Protein AF-A0A815IXB7-F1 (afdb_monomer)

Structure (mmCIF, N/CA/C/O backbone):
data_AF-A0A815IXB7-F1
#
_entry.id   AF-A0A815IXB7-F1
#
loop_
_atom_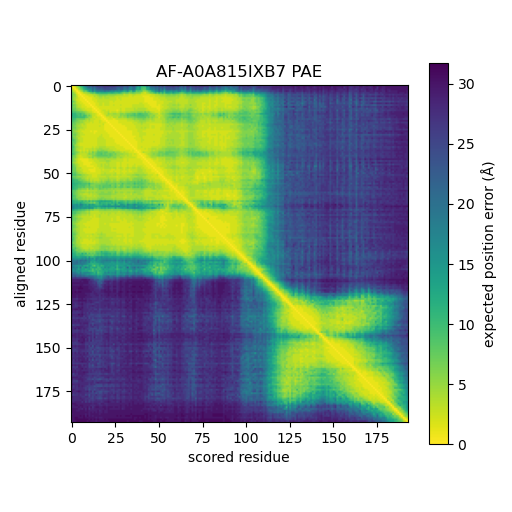site.group_PDB
_atom_site.id
_atom_site.type_symbol
_atom_site.label_atom_id
_atom_site.label_alt_id
_atom_site.label_comp_id
_atom_site.label_asym_id
_atom_site.label_entity_id
_atom_site.label_seq_id
_atom_site.pdbx_PDB_ins_code
_atom_site.Cartn_x
_atom_site.Cartn_y
_atom_site.Cartn_z
_atom_site.occupancy
_atom_site.B_iso_or_equiv
_atom_site.auth_seq_id
_atom_site.auth_comp_id
_atom_site.auth_asym_id
_atom_site.auth_atom_id
_atom_site.pdbx_PDB_model_num
ATOM 1 N N . MET A 1 1 ? -33.520 15.333 -1.839 1.00 45.41 1 MET A N 1
ATOM 2 C CA . MET A 1 1 ? -32.493 15.159 -0.789 1.00 45.41 1 MET A CA 1
ATOM 3 C C . MET A 1 1 ? -31.179 14.830 -1.475 1.00 45.41 1 MET A C 1
ATOM 5 O O . MET A 1 1 ? -31.121 13.842 -2.191 1.00 45.41 1 MET A O 1
ATOM 9 N N . GLN A 1 2 ? -30.172 15.693 -1.357 1.00 55.34 2 GLN A N 1
ATOM 10 C CA . GLN A 1 2 ? -28.861 15.466 -1.960 1.00 55.34 2 GLN A CA 1
ATOM 11 C C . GLN A 1 2 ? -28.085 14.500 -1.058 1.00 55.34 2 GLN A C 1
ATOM 13 O O . GLN A 1 2 ? -27.748 14.833 0.076 1.00 55.34 2 GLN A O 1
ATOM 18 N N . HIS A 1 3 ? -27.871 13.271 -1.524 1.00 65.75 3 HIS A N 1
ATOM 19 C CA . HIS A 1 3 ? -27.041 12.307 -0.811 1.00 65.75 3 HIS A CA 1
ATOM 20 C C . HIS A 1 3 ? -25.576 12.693 -1.018 1.00 65.75 3 HIS A C 1
ATOM 22 O O . HIS A 1 3 ? -24.997 12.443 -2.072 1.00 65.75 3 HIS A O 1
ATOM 28 N N . HIS A 1 4 ? -24.989 13.351 -0.022 1.00 78.25 4 HIS A N 1
ATOM 29 C CA . HIS A 1 4 ? -23.559 13.625 -0.004 1.00 78.25 4 HIS A CA 1
ATOM 30 C C . HIS A 1 4 ? -22.825 12.377 0.485 1.00 78.25 4 HIS A C 1
ATOM 32 O O . HIS A 1 4 ? -22.943 12.001 1.650 1.00 78.25 4 HIS A O 1
ATOM 38 N N . LEU A 1 5 ? -22.080 11.733 -0.415 1.00 86.31 5 LEU A N 1
ATOM 39 C CA . LEU A 1 5 ? -21.118 10.702 -0.042 1.00 86.31 5 LEU A CA 1
ATOM 40 C C . LEU A 1 5 ? -19.915 11.390 0.600 1.00 86.31 5 LEU A C 1
ATOM 42 O O . LEU A 1 5 ? -19.247 12.209 -0.034 1.00 86.31 5 LEU A O 1
ATOM 46 N N . LYS A 1 6 ? -19.665 11.073 1.865 1.00 92.56 6 LYS A N 1
ATOM 47 C CA . LYS A 1 6 ? -18.470 11.501 2.586 1.00 92.56 6 LYS A CA 1
ATOM 48 C C . LYS A 1 6 ? -17.403 10.424 2.454 1.00 92.56 6 LYS A C 1
ATOM 50 O O . LYS A 1 6 ? -17.711 9.234 2.445 1.00 92.56 6 LYS A O 1
ATOM 55 N N . ILE A 1 7 ? -16.155 10.855 2.317 1.00 94.25 7 ILE A N 1
ATOM 56 C CA . ILE A 1 7 ? -14.999 9.966 2.233 1.00 94.25 7 ILE A CA 1
ATOM 57 C C . ILE A 1 7 ? -14.090 10.300 3.406 1.00 94.25 7 ILE A C 1
ATOM 59 O O . ILE A 1 7 ? -13.664 11.447 3.546 1.00 94.25 7 ILE A O 1
ATOM 63 N N . THR A 1 8 ? -13.765 9.291 4.205 1.00 94.25 8 THR A N 1
ATOM 64 C CA . THR A 1 8 ? -12.755 9.387 5.256 1.00 94.25 8 THR A CA 1
ATOM 65 C C . THR A 1 8 ? -11.478 8.717 4.766 1.00 94.25 8 THR A C 1
ATOM 67 O O . THR A 1 8 ? -11.472 7.537 4.415 1.00 94.25 8 THR A O 1
ATOM 70 N N . VAL A 1 9 ? -10.387 9.483 4.710 1.00 94.69 9 VAL A N 1
ATOM 71 C CA . VAL A 1 9 ? -9.080 8.986 4.266 1.00 94.69 9 VAL A CA 1
ATOM 72 C C . VAL A 1 9 ? -8.207 8.705 5.482 1.00 94.69 9 VAL A C 1
ATOM 74 O O . VAL A 1 9 ? -7.944 9.603 6.279 1.00 94.69 9 VAL A O 1
ATOM 77 N N . ILE A 1 10 ? -7.728 7.470 5.599 1.00 94.25 10 ILE A N 1
ATOM 78 C CA . ILE A 1 10 ? -6.806 7.036 6.650 1.00 94.25 10 ILE A CA 1
ATOM 79 C C . ILE A 1 10 ? -5.468 6.732 5.983 1.00 94.25 10 ILE A C 1
ATOM 81 O O . ILE A 1 10 ? -5.378 5.841 5.139 1.00 94.25 10 ILE A O 1
ATOM 85 N N . HIS A 1 11 ? -4.426 7.478 6.342 1.00 95.25 11 HIS A N 1
ATOM 86 C CA . HIS A 1 11 ? -3.077 7.222 5.852 1.00 95.25 11 HIS A CA 1
ATOM 87 C C . HIS A 1 11 ? -2.272 6.457 6.902 1.00 95.25 11 HIS A C 1
ATOM 89 O O . HIS A 1 11 ? -2.202 6.890 8.051 1.00 95.25 11 HIS A O 1
ATOM 95 N N . VAL A 1 12 ? -1.666 5.337 6.513 1.00 94.19 12 VAL A N 1
ATOM 96 C CA . VAL A 1 12 ? -0.940 4.449 7.425 1.00 94.19 12 VAL A CA 1
ATOM 97 C C . VAL A 1 12 ? 0.505 4.232 6.990 1.00 94.19 12 VAL A C 1
ATOM 99 O O . VAL A 1 12 ? 0.843 4.279 5.807 1.00 94.19 12 VAL A O 1
ATOM 102 N N . TYR A 1 13 ? 1.353 3.953 7.971 1.00 93.38 13 TYR A N 1
ATOM 103 C CA . TYR A 1 13 ? 2.685 3.408 7.761 1.00 93.38 13 TYR A CA 1
ATOM 104 C C . TYR A 1 13 ? 2.884 2.277 8.768 1.00 93.38 13 TYR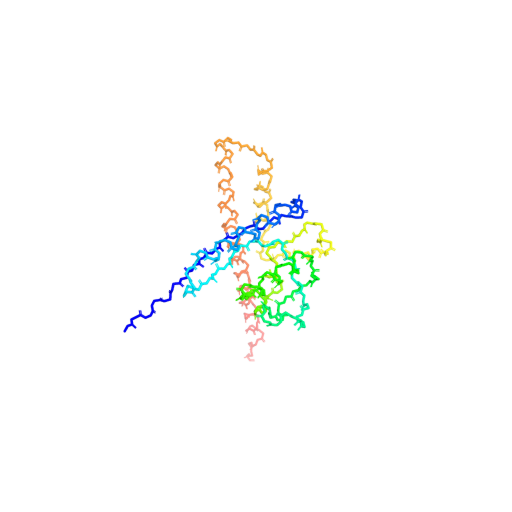 A C 1
ATOM 106 O O . TYR A 1 13 ? 3.004 2.529 9.966 1.00 93.38 13 TYR A O 1
ATOM 114 N N . ALA A 1 14 ? 2.820 1.036 8.294 1.00 92.62 14 ALA A N 1
ATOM 115 C CA . ALA A 1 14 ? 2.884 -0.140 9.144 1.00 92.62 14 ALA A CA 1
ATOM 116 C C . ALA A 1 14 ? 4.304 -0.372 9.682 1.00 92.62 14 ALA A C 1
ATOM 118 O O . ALA A 1 14 ? 5.282 -0.041 9.001 1.00 92.62 14 ALA A O 1
ATOM 119 N N . PRO A 1 15 ? 4.436 -0.989 10.867 1.00 92.19 15 PRO A N 1
ATOM 120 C CA . PRO A 1 15 ? 5.727 -1.375 11.417 1.00 92.19 15 PRO A CA 1
ATOM 121 C C . PRO A 1 15 ? 6.537 -2.259 10.455 1.00 92.19 15 PRO A C 1
ATOM 123 O O . PRO A 1 15 ? 5.994 -2.959 9.594 1.00 92.19 15 PRO A O 1
ATOM 126 N N . THR A 1 16 ? 7.862 -2.205 10.581 1.00 89.44 16 THR A N 1
ATOM 127 C CA . THR A 1 16 ? 8.776 -2.973 9.717 1.00 89.44 16 THR A CA 1
ATOM 128 C C . THR A 1 16 ? 9.030 -4.368 10.293 1.00 89.44 16 THR A C 1
ATOM 130 O O . THR A 1 16 ? 8.581 -4.687 11.388 1.00 89.44 16 THR A O 1
ATOM 133 N N . SER A 1 17 ? 9.803 -5.211 9.598 1.00 82.19 17 SER A N 1
ATOM 134 C CA . SER A 1 17 ? 10.252 -6.507 10.143 1.00 82.19 17 SER A CA 1
ATOM 135 C C . SER A 1 17 ? 11.089 -6.409 11.418 1.00 82.19 17 SER A C 1
ATOM 137 O O . SER A 1 17 ? 11.269 -7.425 12.072 1.00 82.19 17 SER A O 1
ATOM 139 N N . ALA A 1 18 ? 11.639 -5.235 11.732 1.00 87.19 18 ALA A N 1
ATOM 140 C CA . ALA A 1 18 ? 12.451 -5.014 12.926 1.00 87.19 18 ALA A CA 1
ATOM 141 C C . ALA A 1 18 ? 11.633 -4.534 14.138 1.00 87.19 18 ALA A C 1
ATOM 143 O O . ALA A 1 18 ? 12.202 -4.322 15.204 1.00 87.19 18 ALA A O 1
ATOM 144 N N . SER A 1 19 ? 10.329 -4.304 13.967 1.00 89.88 19 SER A N 1
ATOM 145 C CA . SER A 1 19 ? 9.442 -3.835 15.033 1.00 89.88 19 SER A CA 1
ATOM 146 C C . SER A 1 19 ? 9.010 -4.986 15.942 1.00 89.88 19 SER A C 1
ATOM 148 O O . SER A 1 19 ? 8.944 -6.130 15.489 1.00 89.88 19 SER A O 1
ATOM 150 N N . SER A 1 20 ? 8.724 -4.685 17.211 1.00 90.44 20 SER A N 1
ATOM 151 C CA . SER A 1 20 ? 8.298 -5.705 18.172 1.00 90.44 20 SER A CA 1
A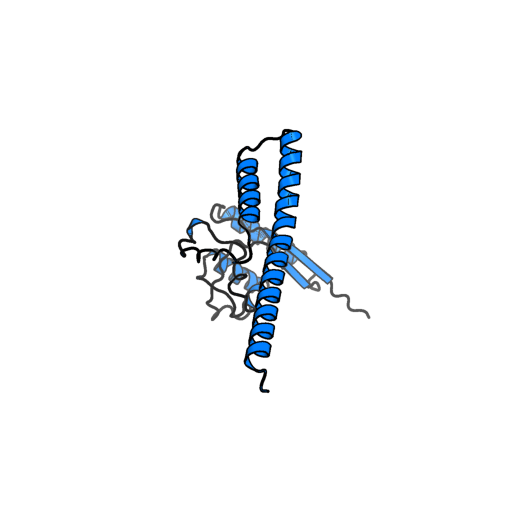TOM 152 C C . SER A 1 20 ? 6.850 -6.148 17.929 1.00 90.44 20 SER A C 1
ATOM 154 O O . SER A 1 20 ? 6.092 -5.490 17.209 1.00 90.44 20 SER A O 1
ATOM 156 N N . GLU A 1 21 ? 6.451 -7.275 18.519 1.00 88.19 21 GLU A N 1
ATOM 157 C CA . GLU A 1 21 ? 5.067 -7.758 18.426 1.00 88.19 21 GLU A CA 1
ATOM 158 C C . GLU A 1 21 ? 4.087 -6.769 19.073 1.00 88.19 21 GLU A C 1
ATOM 160 O O . GLU A 1 21 ? 3.011 -6.525 18.524 1.00 88.19 21 GLU A O 1
ATOM 165 N N . GLU A 1 22 ? 4.494 -6.114 20.163 1.00 90.88 22 GLU A N 1
ATOM 166 C CA . GLU A 1 22 ? 3.698 -5.091 20.846 1.00 90.88 22 GLU A CA 1
ATOM 167 C C . GLU A 1 22 ? 3.449 -3.870 19.950 1.00 90.88 22 GLU A C 1
ATOM 169 O O . GLU A 1 22 ? 2.336 -3.342 19.923 1.00 90.88 22 GLU A O 1
ATOM 174 N N . ASP A 1 23 ? 4.449 -3.438 19.171 1.00 91.50 23 ASP A N 1
ATOM 175 C CA . ASP A 1 23 ? 4.295 -2.341 18.207 1.00 91.50 23 ASP A CA 1
ATOM 176 C C . ASP A 1 23 ? 3.301 -2.707 17.093 1.00 91.50 23 ASP A C 1
ATOM 178 O O . ASP A 1 23 ? 2.499 -1.874 16.655 1.00 91.50 23 ASP A O 1
ATOM 182 N N . ILE A 1 24 ? 3.343 -3.958 16.625 1.00 89.38 24 ILE A N 1
ATOM 183 C CA . ILE A 1 24 ? 2.429 -4.475 15.598 1.00 89.38 24 ILE A CA 1
ATOM 184 C C . ILE A 1 24 ? 0.999 -4.533 16.143 1.00 89.38 24 ILE A C 1
ATOM 186 O O . ILE A 1 24 ? 0.070 -4.056 15.484 1.00 89.38 24 ILE A O 1
ATOM 190 N N . GLU A 1 25 ? 0.803 -5.066 17.347 1.00 90.44 25 GLU A N 1
ATOM 191 C CA . GLU A 1 25 ? -0.511 -5.124 17.989 1.00 90.44 25 GLU A CA 1
ATOM 192 C C . GLU A 1 25 ? -1.069 -3.718 18.253 1.00 90.44 25 GLU A C 1
ATOM 194 O O . GLU A 1 25 ? -2.228 -3.424 17.927 1.00 90.44 25 GLU A O 1
ATOM 199 N N . ALA A 1 26 ? -0.236 -2.809 18.767 1.00 92.62 26 ALA A N 1
ATOM 200 C CA . ALA A 1 26 ? -0.611 -1.419 18.994 1.00 92.62 26 ALA A CA 1
ATOM 201 C C . ALA A 1 26 ? -1.042 -0.726 17.692 1.00 92.62 26 ALA A C 1
ATOM 203 O O . ALA A 1 26 ? -2.037 0.008 17.691 1.00 92.62 26 ALA A O 1
ATOM 204 N N . PHE A 1 27 ? -0.349 -0.990 16.580 1.00 93.75 27 PHE A N 1
ATOM 205 C CA . PHE A 1 27 ? -0.691 -0.462 15.259 1.00 93.75 27 PHE A CA 1
ATOM 206 C C . PHE A 1 27 ? -2.092 -0.900 14.801 1.00 93.75 27 PHE A C 1
ATOM 208 O O . PHE A 1 27 ? -2.931 -0.047 14.489 1.00 93.75 27 PHE A O 1
ATOM 215 N N . TYR A 1 28 ? -2.391 -2.202 14.815 1.00 91.94 28 TYR A N 1
ATOM 216 C CA . TYR A 1 28 ? -3.705 -2.706 14.390 1.00 91.94 28 TYR A CA 1
ATOM 217 C C . TYR A 1 28 ? -4.832 -2.298 15.350 1.00 91.94 28 TYR A C 1
ATOM 219 O O . TYR A 1 28 ? -5.923 -1.921 14.905 1.00 91.94 28 TYR A O 1
ATOM 227 N N . SER A 1 29 ? -4.560 -2.272 16.659 1.00 92.69 29 SER A N 1
ATOM 228 C CA . SER A 1 29 ? -5.490 -1.754 17.671 1.00 92.69 29 SER A CA 1
ATOM 229 C C . SER A 1 29 ? -5.822 -0.279 17.427 1.00 92.69 29 SER A C 1
ATOM 231 O O . SER A 1 29 ? -6.982 0.136 17.524 1.00 92.69 29 SER A O 1
ATOM 233 N N . HIS A 1 30 ? -4.820 0.529 17.068 1.00 94.69 30 HIS A N 1
ATOM 234 C CA . HIS A 1 30 ? -5.015 1.942 16.762 1.00 94.69 30 HIS A CA 1
ATOM 235 C C . HIS A 1 30 ? -5.902 2.138 15.529 1.00 94.69 30 HIS A C 1
ATOM 237 O O . HIS A 1 30 ? -6.865 2.904 15.595 1.00 94.69 30 HIS A O 1
ATOM 243 N N . ILE A 1 31 ? -5.645 1.413 14.437 1.00 93.75 31 ILE A N 1
ATOM 244 C CA . ILE A 1 31 ? -6.471 1.497 13.222 1.00 93.75 31 ILE A CA 1
ATOM 245 C C . ILE A 1 31 ? -7.912 1.071 13.519 1.00 93.75 31 ILE A C 1
ATOM 247 O O . ILE A 1 31 ? -8.844 1.772 13.124 1.00 93.75 31 ILE A O 1
ATOM 251 N N . GLY A 1 32 ? -8.115 0.007 14.303 1.00 92.31 32 GLY A N 1
ATOM 252 C CA . GLY A 1 32 ? -9.456 -0.438 14.696 1.00 92.31 32 GLY A CA 1
ATOM 253 C C . GLY A 1 32 ? -10.229 0.647 15.457 1.00 92.31 32 GLY A C 1
ATOM 254 O O . GLY A 1 32 ? -11.413 0.889 15.203 1.00 92.31 32 GLY A O 1
ATOM 255 N N . LYS A 1 33 ? -9.548 1.392 16.337 1.00 94.00 33 LYS A N 1
ATOM 256 C CA . LYS A 1 33 ? -10.133 2.548 17.041 1.00 94.00 33 LYS A CA 1
ATOM 257 C C . LYS A 1 33 ? -10.473 3.704 16.096 1.00 94.00 33 LYS A C 1
ATOM 259 O O . LYS A 1 33 ? -11.439 4.420 16.344 1.00 94.00 33 LYS A O 1
ATOM 264 N N . VAL A 1 34 ? -9.698 3.919 15.035 1.00 93.38 34 VAL A N 1
ATOM 265 C CA . VAL A 1 34 ? -9.989 4.963 14.036 1.00 93.38 34 VAL A CA 1
ATOM 266 C C . VAL A 1 34 ? -11.189 4.573 13.170 1.00 93.38 34 VAL A C 1
ATOM 268 O O . VAL A 1 34 ? -12.095 5.387 12.986 1.00 93.38 34 VAL A O 1
ATOM 271 N N . ILE A 1 35 ? -11.248 3.323 12.703 1.00 92.06 35 ILE A N 1
ATOM 272 C CA . ILE A 1 35 ? -12.379 2.801 11.919 1.00 92.06 35 ILE A CA 1
ATOM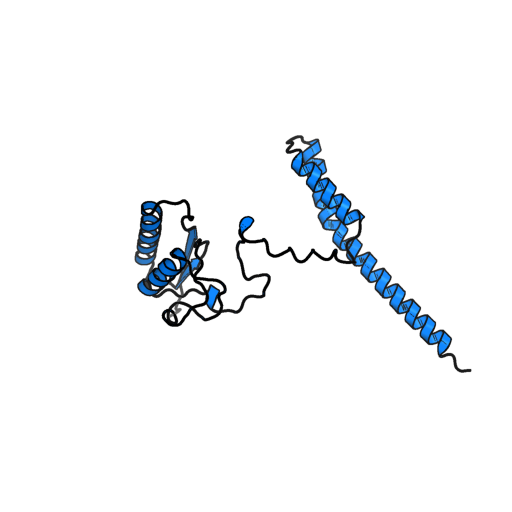 273 C C . ILE A 1 35 ? -13.680 2.896 12.724 1.00 92.06 35 ILE A C 1
ATOM 275 O O . ILE A 1 35 ? -14.682 3.387 12.216 1.00 92.06 35 ILE A O 1
ATOM 279 N N . THR A 1 36 ? -13.664 2.509 14.002 1.00 91.44 36 THR A N 1
ATOM 280 C CA . THR A 1 36 ? -14.859 2.567 14.870 1.00 91.44 36 THR A CA 1
ATOM 281 C C . THR A 1 36 ? -15.334 3.987 15.182 1.00 91.44 36 THR A C 1
ATOM 283 O O . THR A 1 36 ? -16.523 4.184 15.427 1.00 91.44 36 THR A O 1
ATOM 286 N N . LYS A 1 37 ? -14.437 4.979 15.160 1.00 92.44 37 LYS A N 1
ATOM 287 C CA . LYS A 1 37 ? -14.784 6.405 15.299 1.00 92.44 37 LYS A CA 1
ATOM 288 C C . LYS A 1 37 ? -15.314 7.031 14.010 1.00 92.44 37 LYS A C 1
ATOM 290 O O . LYS A 1 37 ? -15.876 8.121 14.068 1.00 92.44 37 LYS A O 1
ATOM 295 N N . THR A 1 38 ? -15.095 6.388 12.866 1.00 91.31 38 THR A N 1
ATOM 296 C CA . THR A 1 38 ? -15.538 6.899 11.568 1.00 91.31 38 THR A CA 1
ATOM 297 C C . THR A 1 38 ? -17.037 6.660 11.401 1.00 91.31 38 THR A C 1
ATOM 299 O O . THR A 1 38 ? -17.573 5.638 11.836 1.00 91.31 38 THR A O 1
ATOM 302 N N . ASP A 1 39 ? -17.733 7.606 10.771 1.00 88.62 39 ASP A N 1
ATOM 303 C CA . ASP A 1 39 ? -19.157 7.466 10.480 1.00 88.62 39 ASP A CA 1
ATOM 304 C C . ASP A 1 39 ? -19.395 6.237 9.590 1.00 88.62 39 ASP A C 1
ATOM 306 O O . ASP A 1 39 ? -18.820 6.115 8.513 1.00 88.62 39 ASP A O 1
ATOM 310 N N . LYS A 1 40 ? -20.313 5.342 9.981 1.00 86.38 40 LYS A N 1
ATOM 311 C CA . LYS A 1 40 ? -20.633 4.119 9.206 1.00 86.38 40 LYS A CA 1
ATOM 312 C C . LYS A 1 40 ? -21.161 4.392 7.789 1.00 86.38 40 LYS A C 1
ATOM 314 O O . LYS A 1 40 ? -21.288 3.470 6.992 1.00 86.38 40 LYS A O 1
ATOM 319 N N . LYS A 1 41 ? -21.557 5.638 7.509 1.00 89.25 41 LYS A N 1
ATOM 320 C CA . LYS A 1 41 ? -22.047 6.089 6.198 1.00 89.25 41 LYS A CA 1
ATOM 321 C C . LYS A 1 41 ? -20.918 6.595 5.296 1.00 89.25 41 LYS A C 1
ATOM 323 O O . LYS A 1 41 ? -21.162 6.804 4.108 1.00 89.25 41 LYS A O 1
ATOM 328 N N . ASP A 1 42 ? -19.732 6.821 5.851 1.00 91.62 42 ASP A N 1
ATOM 329 C CA . ASP A 1 42 ? -18.577 7.296 5.107 1.00 91.62 42 ASP A CA 1
ATOM 330 C C . ASP A 1 42 ? -17.926 6.144 4.344 1.00 91.62 42 ASP A C 1
ATOM 332 O O . ASP A 1 42 ? -17.836 5.009 4.813 1.00 91.62 42 ASP A O 1
ATOM 336 N N . ILE A 1 43 ? -17.409 6.460 3.162 1.00 92.31 43 ILE A N 1
ATOM 337 C CA . ILE A 1 43 ? -16.519 5.564 2.434 1.00 92.31 43 ILE A CA 1
ATOM 338 C C . ILE A 1 43 ? -15.133 5.691 3.064 1.00 92.31 43 ILE A C 1
ATOM 340 O O . ILE A 1 43 ? -14.534 6.767 3.038 1.00 92.31 43 ILE A O 1
ATOM 344 N N . ILE A 1 44 ? -14.605 4.594 3.603 1.00 93.88 44 ILE A N 1
ATOM 345 C CA . ILE A 1 44 ? -13.254 4.563 4.165 1.00 93.88 44 ILE A CA 1
ATOM 346 C C . ILE A 1 44 ? -12.257 4.247 3.052 1.00 93.88 44 ILE A C 1
ATOM 348 O O . ILE A 1 44 ? -12.309 3.186 2.429 1.00 93.88 44 ILE A O 1
ATOM 352 N N . LEU A 1 45 ? -11.317 5.161 2.823 1.00 94.38 45 LEU A N 1
ATOM 353 C CA . LEU A 1 45 ? -10.161 4.936 1.966 1.00 94.38 45 LEU A CA 1
ATOM 354 C C . LEU A 1 45 ? -8.909 4.845 2.831 1.00 94.38 45 LEU A C 1
ATOM 356 O O . LEU A 1 45 ? -8.396 5.858 3.304 1.00 94.38 45 LEU A O 1
ATOM 360 N N . MET A 1 46 ? -8.387 3.633 2.998 1.00 93.88 46 MET A N 1
ATOM 361 C CA . MET A 1 46 ? -7.083 3.438 3.621 1.00 93.88 46 MET A CA 1
ATOM 362 C C . MET A 1 46 ? -5.983 3.431 2.565 1.00 93.88 46 MET A C 1
ATOM 364 O O . MET A 1 46 ? -6.043 2.674 1.594 1.00 93.88 46 MET A O 1
ATOM 368 N N . ALA A 1 47 ? -4.964 4.256 2.764 1.00 94.06 47 ALA A N 1
ATOM 369 C CA . ALA A 1 47 ? -3.818 4.369 1.874 1.00 94.06 47 ALA A CA 1
ATOM 370 C C . ALA A 1 47 ? -2.515 4.400 2.674 1.00 94.06 47 ALA A C 1
ATOM 372 O O . ALA A 1 47 ? -2.514 4.712 3.860 1.00 94.06 47 ALA A O 1
ATOM 373 N N . GLY A 1 48 ? -1.399 4.110 2.015 1.00 93.50 48 GLY A N 1
ATOM 374 C CA . GLY A 1 48 ? -0.073 4.166 2.624 1.00 93.50 48 GLY A CA 1
ATOM 375 C C . GLY A 1 48 ? 0.669 2.842 2.521 1.00 93.50 48 GLY A C 1
ATOM 376 O O . GLY A 1 48 ? 0.338 2.000 1.680 1.00 93.50 48 GLY A O 1
ATOM 377 N N . ASP A 1 49 ? 1.697 2.690 3.348 1.00 92.50 49 ASP A N 1
ATOM 378 C CA . ASP A 1 49 ? 2.579 1.529 3.315 1.00 92.50 49 ASP A CA 1
ATOM 379 C C . ASP A 1 49 ? 2.189 0.529 4.402 1.00 92.50 49 ASP A C 1
ATOM 381 O O . ASP A 1 49 ? 2.187 0.853 5.586 1.00 92.50 49 ASP A O 1
ATOM 385 N N . TRP A 1 50 ? 1.858 -0.692 3.991 1.00 91.56 50 TRP A N 1
ATOM 386 C CA . TRP A 1 50 ? 1.493 -1.780 4.897 1.00 91.56 50 TRP A CA 1
ATOM 387 C C . TRP A 1 50 ? 2.657 -2.729 5.195 1.00 91.56 50 TRP A C 1
ATOM 389 O O . TRP A 1 50 ? 2.481 -3.668 5.970 1.00 91.56 50 TRP A O 1
ATOM 399 N N . ASN A 1 51 ? 3.828 -2.522 4.578 1.00 91.44 51 ASN A N 1
ATOM 400 C CA . ASN A 1 51 ? 5.007 -3.379 4.732 1.00 91.44 51 ASN A CA 1
ATOM 401 C C . ASN A 1 51 ? 4.716 -4.887 4.548 1.00 91.44 51 ASN A C 1
ATOM 403 O O . ASN A 1 51 ? 5.408 -5.742 5.109 1.00 91.44 51 ASN A O 1
ATOM 407 N N . SER A 1 52 ? 3.699 -5.244 3.755 1.00 89.19 52 SER A N 1
ATOM 408 C CA . SER A 1 52 ? 3.163 -6.606 3.657 1.00 89.19 52 SER A CA 1
ATOM 409 C C . SER A 1 52 ? 3.153 -7.164 2.227 1.00 89.19 52 SER A C 1
ATOM 411 O O . SER A 1 52 ? 2.862 -6.476 1.238 1.00 89.19 52 SER A O 1
ATOM 413 N N . GLU A 1 53 ? 3.446 -8.460 2.116 1.00 89.69 53 GLU A N 1
ATOM 414 C CA . GLU A 1 53 ? 3.426 -9.217 0.861 1.00 89.69 53 GLU A CA 1
ATOM 415 C C . GLU A 1 53 ? 2.233 -10.181 0.936 1.00 89.69 53 GLU A C 1
ATOM 417 O O . GLU A 1 53 ? 2.266 -11.174 1.650 1.00 89.69 53 GLU A O 1
ATOM 422 N N . ILE A 1 54 ? 1.125 -9.848 0.265 1.00 90.06 54 ILE A N 1
ATOM 423 C CA . ILE A 1 54 ? -0.157 -10.587 0.374 1.00 90.06 54 ILE A CA 1
ATOM 424 C C . ILE A 1 54 ? -0.155 -11.874 -0.467 1.00 90.06 54 ILE A C 1
ATOM 426 O O . ILE A 1 54 ? -0.943 -12.789 -0.222 1.00 90.06 54 ILE A O 1
ATOM 430 N N . GLY A 1 55 ? 0.748 -11.937 -1.443 1.00 88.25 55 GLY A N 1
ATOM 431 C CA . GLY A 1 55 ? 0.931 -13.051 -2.356 1.00 88.25 55 GLY A CA 1
ATOM 432 C C . GLY A 1 55 ? -0.173 -13.229 -3.401 1.00 88.25 55 GLY A C 1
ATOM 433 O O . GLY A 1 55 ? -1.109 -12.430 -3.496 1.00 88.25 55 GLY A O 1
ATOM 434 N N . THR A 1 56 ? -0.034 -14.270 -4.225 1.00 87.12 56 THR A N 1
ATOM 435 C CA . THR A 1 56 ? -0.931 -14.560 -5.366 1.00 87.12 56 THR A CA 1
ATOM 436 C C . THR A 1 56 ? -2.128 -15.453 -5.041 1.00 87.12 56 THR A C 1
ATOM 438 O O . THR A 1 56 ? -3.130 -15.428 -5.759 1.00 87.12 56 THR A O 1
ATOM 441 N N . GLU A 1 57 ? -2.040 -16.239 -3.971 1.00 87.81 57 GLU A N 1
ATOM 442 C CA . GLU A 1 57 ? -3.070 -17.199 -3.588 1.00 87.81 57 GLU A CA 1
ATOM 443 C C . GLU A 1 57 ? -4.364 -16.485 -3.171 1.00 87.81 57 GLU A C 1
ATOM 445 O O . GLU A 1 57 ? -4.371 -15.669 -2.258 1.00 87.81 57 GLU A O 1
ATOM 450 N N . ASN A 1 58 ? -5.485 -16.809 -3.814 1.00 89.44 58 ASN A N 1
ATOM 451 C CA . ASN A 1 58 ? -6.772 -16.150 -3.564 1.00 89.44 58 ASN A CA 1
ATOM 452 C C . ASN A 1 58 ? -7.932 -17.152 -3.420 1.00 89.44 58 ASN A C 1
ATOM 454 O O . ASN A 1 58 ? -9.073 -16.848 -3.758 1.00 89.44 58 ASN A O 1
ATOM 458 N N . ALA A 1 59 ? -7.668 -18.396 -3.021 1.00 88.06 59 ALA A N 1
ATOM 459 C CA . ALA A 1 59 ? -8.750 -19.367 -2.851 1.00 88.06 59 ALA A CA 1
ATOM 460 C C . ALA A 1 59 ? -9.695 -18.930 -1.717 1.00 88.06 59 ALA A C 1
ATOM 462 O O . ALA A 1 59 ? -10.899 -18.797 -1.950 1.00 88.06 59 ALA A O 1
ATOM 463 N N . ASP A 1 60 ? -9.110 -18.587 -0.567 1.00 90.44 60 ASP A N 1
ATOM 464 C CA . ASP A 1 60 ? -9.829 -18.289 0.679 1.00 90.44 60 ASP A CA 1
ATOM 465 C C . ASP A 1 60 ? -10.126 -16.794 0.887 1.00 90.44 60 ASP A C 1
ATOM 467 O O . ASP A 1 60 ? -10.863 -16.423 1.793 1.00 90.44 60 ASP A O 1
ATOM 471 N N . TRP A 1 61 ? -9.595 -15.920 0.025 1.00 92.44 61 TRP A N 1
ATOM 472 C CA . TRP A 1 61 ? -9.576 -14.466 0.248 1.00 92.44 61 TRP A CA 1
ATOM 473 C C . TRP A 1 61 ? -10.387 -13.656 -0.773 1.00 92.44 61 TRP A C 1
ATOM 475 O O . TRP A 1 61 ? -10.232 -12.438 -0.881 1.00 92.44 61 TRP A O 1
ATOM 485 N N . LYS A 1 62 ? -11.286 -14.307 -1.523 1.00 91.88 62 LYS A N 1
ATOM 486 C CA . LYS A 1 62 ? -12.026 -13.679 -2.639 1.00 91.88 62 LYS A CA 1
ATOM 487 C C . LYS A 1 62 ? -12.905 -12.497 -2.225 1.00 91.88 62 LYS A C 1
ATOM 489 O O . LYS A 1 62 ? -13.240 -11.675 -3.075 1.00 91.88 62 LYS A O 1
ATOM 494 N N . SER A 1 63 ? -13.295 -12.427 -0.953 1.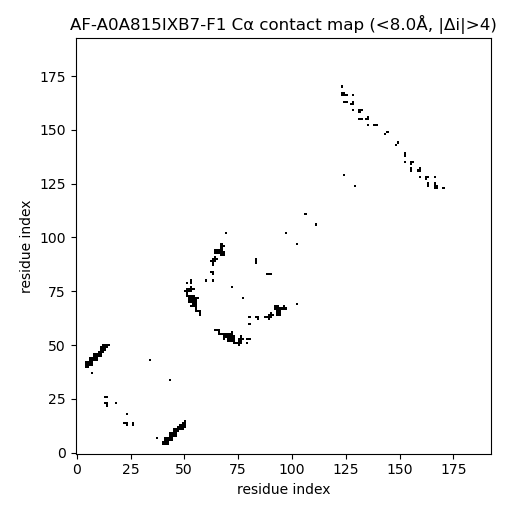00 92.81 63 SER A N 1
ATOM 495 C CA . SER A 1 63 ? -14.058 -11.312 -0.384 1.00 92.81 63 SER A CA 1
ATOM 496 C C . SER A 1 63 ? -13.222 -10.039 -0.233 1.00 92.81 63 SER A C 1
ATOM 498 O O . SER A 1 63 ? -13.767 -8.947 -0.365 1.00 92.81 63 SER A O 1
ATOM 500 N N . VAL A 1 64 ? -11.911 -10.164 -0.006 1.00 93.62 64 VAL A N 1
ATOM 501 C CA . VAL A 1 64 ? -11.020 -9.043 0.344 1.00 93.62 64 VAL A CA 1
ATOM 502 C C . VAL A 1 64 ? -9.958 -8.748 -0.711 1.00 93.62 64 VAL A C 1
ATOM 504 O O . VAL A 1 64 ? -9.398 -7.651 -0.731 1.00 93.62 64 VAL A O 1
ATOM 507 N N . MET A 1 65 ? -9.670 -9.689 -1.614 1.00 92.81 65 MET A N 1
ATOM 508 C CA . MET A 1 65 ? -8.697 -9.499 -2.687 1.00 92.81 65 MET A CA 1
ATOM 509 C C . MET A 1 65 ? -9.123 -10.123 -4.020 1.00 92.81 65 MET A C 1
ATOM 511 O O . MET A 1 65 ? -9.834 -11.123 -4.108 1.00 92.81 65 MET A O 1
ATOM 515 N N . ALA A 1 66 ? -8.617 -9.537 -5.101 1.00 89.25 66 ALA A N 1
ATOM 516 C CA . ALA A 1 66 ? -8.709 -10.070 -6.453 1.00 89.25 66 ALA A CA 1
ATOM 517 C C . ALA A 1 66 ? -7.415 -10.795 -6.859 1.00 89.25 66 ALA A C 1
ATOM 519 O O . ALA A 1 66 ? -6.456 -10.911 -6.104 1.00 89.25 66 ALA A O 1
ATOM 520 N N . LYS A 1 67 ? -7.400 -11.324 -8.085 1.00 84.62 67 LYS A N 1
ATOM 521 C CA . LYS A 1 67 ? -6.334 -12.195 -8.602 1.00 84.62 67 LYS A CA 1
ATOM 522 C C . LYS A 1 67 ? -5.030 -11.492 -9.002 1.00 84.62 67 LYS A C 1
ATOM 524 O O . LYS A 1 67 ? -4.078 -12.170 -9.369 1.00 84.62 67 LYS A O 1
ATOM 529 N N . TYR A 1 68 ? -4.985 -10.158 -9.039 1.00 78.38 68 TYR A N 1
ATOM 530 C CA . TYR A 1 68 ? -3.836 -9.440 -9.597 1.00 78.38 68 TYR A CA 1
ATOM 531 C C . TYR A 1 68 ? -2.851 -9.040 -8.503 1.00 78.38 68 TYR A C 1
ATOM 533 O O . TYR A 1 68 ? -2.788 -7.887 -8.085 1.00 78.38 68 TYR A O 1
ATOM 541 N N . ARG A 1 69 ? -2.055 -10.005 -8.056 1.00 78.81 69 ARG A N 1
ATOM 542 C CA . ARG A 1 69 ? -0.896 -9.786 -7.190 1.00 78.81 69 ARG A CA 1
ATOM 543 C C . ARG A 1 69 ? 0.226 -10.709 -7.656 1.00 78.81 69 ARG A C 1
ATOM 545 O O . ARG A 1 69 ? 0.006 -11.596 -8.481 1.00 78.81 69 ARG A O 1
ATOM 552 N N . TYR A 1 70 ? 1.425 -10.442 -7.177 1.00 67.81 70 TYR A N 1
ATOM 553 C CA . TYR A 1 70 ? 2.615 -11.234 -7.434 1.00 67.81 70 TYR A CA 1
ATOM 554 C C . TYR A 1 70 ? 3.203 -11.628 -6.071 1.00 67.81 70 TYR A C 1
ATOM 556 O O . TYR A 1 70 ? 2.791 -11.064 -5.054 1.00 67.81 70 TYR A O 1
ATOM 564 N N . ASP A 1 71 ? 4.113 -12.597 -6.075 1.00 75.88 71 ASP A N 1
ATOM 565 C CA . ASP A 1 71 ? 4.906 -13.046 -4.918 1.00 75.88 71 ASP A CA 1
ATOM 566 C C . ASP A 1 71 ? 4.235 -14.045 -3.986 1.00 75.88 71 ASP A C 1
ATOM 568 O O . ASP A 1 71 ? 3.046 -14.366 -4.102 1.00 75.88 71 ASP A O 1
ATOM 572 N N . ASP A 1 72 ? 5.058 -14.549 -3.074 1.00 83.38 72 ASP A N 1
ATOM 573 C CA . ASP A 1 72 ? 4.634 -15.402 -1.983 1.00 83.38 72 ASP A CA 1
ATOM 574 C C . ASP A 1 72 ? 4.113 -14.542 -0.837 1.00 83.38 72 ASP A C 1
ATOM 576 O O . ASP A 1 72 ? 4.544 -13.407 -0.609 1.00 83.38 72 ASP A O 1
ATOM 580 N N . ARG A 1 73 ? 3.125 -15.079 -0.128 1.00 89.81 73 ARG A N 1
ATOM 581 C CA . ARG A 1 73 ? 2.557 -14.409 1.033 1.00 89.81 73 ARG A CA 1
ATOM 582 C C . ARG A 1 73 ? 3.545 -14.482 2.193 1.00 89.81 73 ARG A C 1
ATOM 584 O O . ARG A 1 73 ? 4.027 -15.563 2.513 1.00 89.81 73 ARG A O 1
ATOM 591 N N . ASN A 1 74 ? 3.778 -13.358 2.863 1.00 89.19 74 ASN A N 1
ATOM 592 C CA . ASN A 1 74 ? 4.445 -13.339 4.164 1.00 89.19 74 ASN A CA 1
ATOM 593 C C . ASN A 1 74 ? 3.426 -13.252 5.315 1.00 89.19 74 ASN A C 1
ATOM 595 O O . ASN A 1 74 ? 2.260 -12.916 5.097 1.00 89.19 74 ASN A O 1
ATOM 599 N N . GLU A 1 75 ? 3.865 -13.513 6.551 1.00 88.88 75 GLU A N 1
ATOM 600 C CA . GLU A 1 75 ? 3.000 -13.476 7.748 1.00 88.88 75 GLU A CA 1
ATOM 601 C C . GLU A 1 75 ? 2.242 -12.146 7.892 1.00 88.88 75 GLU A C 1
ATOM 603 O O . GLU A 1 75 ? 1.050 -12.116 8.188 1.00 88.88 75 GLU A O 1
ATOM 608 N N . ARG A 1 76 ? 2.892 -11.021 7.568 1.00 89.62 76 ARG A N 1
ATOM 609 C CA . ARG A 1 76 ? 2.245 -9.698 7.584 1.00 89.62 76 ARG A CA 1
ATOM 610 C C . ARG A 1 76 ? 1.157 -9.562 6.520 1.00 89.62 76 ARG A C 1
ATOM 612 O O . ARG A 1 76 ? 0.157 -8.888 6.745 1.00 89.62 76 ARG A O 1
ATOM 619 N N . GLY A 1 77 ? 1.342 -10.180 5.358 1.00 91.44 77 GLY A N 1
ATOM 620 C CA . GLY A 1 77 ? 0.341 -10.248 4.298 1.00 91.44 77 GLY A CA 1
ATOM 621 C C . GLY A 1 77 ? -0.877 -11.062 4.705 1.00 91.44 77 GLY A C 1
ATOM 622 O O . GLY A 1 77 ? -1.993 -10.662 4.384 1.00 91.44 77 GLY A O 1
ATOM 623 N N . LYS A 1 78 ? -0.672 -12.154 5.450 1.00 91.69 78 LYS A N 1
ATOM 624 C CA . LYS A 1 78 ? -1.757 -12.937 6.050 1.00 91.69 78 LYS A CA 1
ATOM 625 C C . LYS A 1 78 ? -2.527 -12.120 7.089 1.00 91.69 78 LYS A C 1
ATOM 627 O O . LYS A 1 78 ? -3.739 -11.998 6.963 1.00 91.69 78 LYS A O 1
ATOM 632 N N . HIS A 1 79 ? -1.829 -11.475 8.024 1.00 91.06 79 HIS A N 1
ATOM 633 C CA . HIS A 1 79 ? -2.464 -10.615 9.030 1.00 91.06 79 HIS A CA 1
ATOM 634 C C . HIS A 1 79 ? -3.274 -9.489 8.364 1.00 91.06 79 HIS A C 1
ATOM 636 O O . HIS A 1 79 ? -4.421 -9.248 8.726 1.00 91.06 79 HIS A O 1
ATOM 642 N N . LEU A 1 80 ? -2.745 -8.844 7.318 1.00 93.31 80 LEU A N 1
ATOM 643 C CA . LEU A 1 80 ? -3.497 -7.821 6.586 1.00 93.31 80 LEU A CA 1
ATOM 644 C C . LEU A 1 80 ? -4.787 -8.369 5.949 1.00 93.31 80 LEU A C 1
ATOM 646 O O . LEU A 1 80 ? -5.798 -7.671 5.930 1.00 93.31 80 LEU A O 1
ATOM 650 N N . LEU A 1 81 ? -4.770 -9.596 5.425 1.00 93.94 81 LEU A N 1
ATOM 651 C CA . LEU A 1 81 ? -5.957 -10.238 4.853 1.00 93.94 81 LEU A CA 1
ATOM 652 C C . LEU A 1 81 ? -7.005 -10.578 5.915 1.00 93.94 81 LEU A C 1
ATOM 654 O O . LEU A 1 81 ? -8.191 -10.311 5.714 1.00 93.94 81 LEU A O 1
ATOM 658 N N . GLU A 1 82 ? -6.571 -11.119 7.052 1.00 93.44 82 GLU A N 1
ATOM 659 C CA . GLU A 1 82 ? -7.434 -11.388 8.206 1.00 93.44 82 GLU A CA 1
ATOM 660 C C . GLU A 1 82 ? -8.064 -10.089 8.716 1.00 93.44 82 GLU A C 1
ATOM 662 O O . GLU A 1 82 ? -9.283 -10.001 8.858 1.00 93.44 82 GLU A O 1
ATOM 667 N N . TYR A 1 83 ? -7.254 -9.041 8.877 1.00 92.50 83 TYR A N 1
ATOM 668 C CA . TYR A 1 83 ? -7.711 -7.722 9.300 1.00 92.50 83 TYR A CA 1
ATOM 669 C C . TYR A 1 83 ? -8.723 -7.121 8.319 1.00 92.50 83 TYR A C 1
ATOM 671 O O . TYR A 1 83 ? -9.777 -6.630 8.724 1.00 92.50 83 TYR A O 1
ATOM 679 N N . ALA A 1 84 ? -8.437 -7.192 7.015 1.00 93.81 84 ALA A N 1
ATOM 680 C CA . ALA A 1 84 ? -9.360 -6.727 5.987 1.00 93.81 84 ALA A CA 1
ATOM 681 C C . ALA A 1 84 ? -10.687 -7.499 6.021 1.00 93.81 84 ALA A C 1
ATOM 683 O O . ALA A 1 84 ? -11.741 -6.900 5.836 1.00 93.81 84 ALA A O 1
ATOM 684 N N . THR A 1 85 ? -10.644 -8.797 6.324 1.00 94.06 85 THR A N 1
ATOM 685 C CA . THR A 1 85 ? -11.841 -9.644 6.430 1.00 94.06 85 THR A CA 1
ATOM 686 C C . THR A 1 85 ? -12.689 -9.259 7.638 1.00 94.06 85 THR A C 1
ATOM 688 O O . THR A 1 85 ? -13.899 -9.119 7.509 1.00 94.06 85 THR A O 1
ATOM 691 N N . VAL A 1 86 ? -12.066 -9.029 8.798 1.00 92.94 86 VAL A N 1
ATOM 692 C CA . VAL A 1 86 ? -12.762 -8.632 10.037 1.00 92.94 86 VAL A CA 1
ATOM 693 C C . VAL A 1 86 ? -13.447 -7.267 9.907 1.00 92.94 86 VAL A C 1
ATOM 695 O O . VAL A 1 86 ? -14.479 -7.034 10.534 1.00 92.94 86 VAL A O 1
ATOM 698 N N . HIS A 1 87 ? -12.882 -6.363 9.107 1.00 90.50 87 HIS A N 1
ATOM 699 C CA . HIS A 1 87 ? -13.371 -4.992 8.955 1.00 90.50 87 HIS A CA 1
ATOM 700 C C . HIS A 1 87 ? -14.150 -4.735 7.654 1.00 90.50 87 HIS A C 1
ATOM 702 O O . HIS A 1 87 ? -14.417 -3.574 7.344 1.00 90.50 87 HIS A O 1
ATOM 708 N N . ASP A 1 88 ? -14.508 -5.781 6.898 1.00 91.38 88 ASP A N 1
ATOM 709 C CA . ASP A 1 88 ? -15.193 -5.680 5.597 1.00 91.38 88 ASP A CA 1
ATOM 710 C C . ASP A 1 88 ? -14.478 -4.736 4.603 1.00 91.38 88 ASP A C 1
ATOM 712 O O . ASP A 1 88 ? -15.091 -3.968 3.855 1.00 91.38 88 ASP A O 1
ATOM 716 N N . LEU A 1 89 ? -13.144 -4.775 4.599 1.00 93.06 89 LEU A N 1
ATOM 717 C CA . LEU A 1 89 ? -12.290 -3.949 3.750 1.00 93.06 89 LEU A CA 1
ATOM 718 C C . LEU A 1 89 ? -11.835 -4.719 2.513 1.00 93.06 89 LEU A C 1
ATOM 720 O O . LEU A 1 89 ? -11.551 -5.914 2.549 1.00 93.06 89 LEU A O 1
ATOM 724 N N . TYR A 1 90 ? -11.682 -3.992 1.409 1.00 94.06 90 TYR A N 1
ATOM 725 C CA . TYR A 1 90 ? -11.236 -4.558 0.144 1.00 94.06 90 TYR A CA 1
ATOM 726 C C . TYR A 1 90 ? -9.876 -3.993 -0.281 1.00 94.06 90 TYR A C 1
ATOM 728 O O . TYR A 1 90 ? -9.673 -2.778 -0.349 1.00 94.06 90 TYR A O 1
ATOM 736 N N . ILE A 1 91 ? -8.938 -4.869 -0.642 1.00 92.88 91 ILE A N 1
ATOM 737 C CA . ILE A 1 91 ? -7.586 -4.491 -1.058 1.00 92.88 91 ILE A CA 1
ATOM 738 C C . ILE A 1 91 ? -7.592 -4.100 -2.539 1.00 92.88 91 ILE A C 1
ATOM 740 O O . ILE A 1 91 ? -7.366 -4.910 -3.446 1.00 92.88 91 ILE A O 1
ATOM 744 N N . CYS A 1 92 ? -7.799 -2.810 -2.796 1.00 90.75 92 CYS A N 1
ATOM 745 C CA . CYS A 1 92 ? -7.931 -2.248 -4.142 1.00 90.75 92 CYS A CA 1
ATOM 746 C C . CYS A 1 92 ? -6.730 -2.508 -5.067 1.00 90.75 92 CYS A C 1
ATOM 748 O O . CYS A 1 92 ? -6.911 -2.648 -6.278 1.00 90.75 92 CYS A O 1
ATOM 750 N N . THR A 1 93 ? -5.509 -2.619 -4.533 1.00 86.69 93 THR A N 1
ATOM 751 C CA . THR A 1 93 ? -4.297 -2.854 -5.344 1.00 86.69 93 THR A CA 1
ATOM 752 C C . THR A 1 93 ? -4.324 -4.191 -6.082 1.00 86.69 93 THR A C 1
ATOM 754 O O . THR A 1 93 ? -3.716 -4.314 -7.142 1.00 86.69 93 THR A O 1
ATOM 757 N N . THR A 1 94 ? -5.089 -5.164 -5.582 1.00 88.31 94 THR A N 1
ATOM 758 C CA . THR A 1 94 ? -5.229 -6.497 -6.188 1.00 88.31 94 THR A CA 1
ATOM 759 C C . THR A 1 94 ? -6.258 -6.546 -7.321 1.00 88.31 94 THR A C 1
ATOM 761 O O . THR A 1 94 ? -6.390 -7.559 -8.015 1.00 88.31 94 THR A O 1
ATOM 764 N N . ARG A 1 95 ? -7.024 -5.462 -7.524 1.00 86.56 95 ARG A N 1
ATOM 765 C CA . ARG A 1 95 ? -8.165 -5.423 -8.453 1.00 86.56 95 ARG A CA 1
ATOM 766 C C . ARG A 1 95 ? -7.772 -5.262 -9.913 1.00 86.56 95 ARG A C 1
ATOM 768 O O . ARG A 1 95 ? -8.520 -5.720 -10.786 1.00 86.56 95 ARG A O 1
ATOM 775 N N . PHE A 1 96 ? -6.634 -4.627 -10.173 1.00 83.81 96 PHE A N 1
ATOM 776 C CA . PHE A 1 96 ? -6.202 -4.237 -11.511 1.00 83.81 96 PHE A CA 1
ATOM 777 C C . PHE A 1 96 ? -4.829 -4.816 -11.833 1.00 83.81 96 PHE A C 1
ATOM 779 O O . PHE A 1 96 ? -3.910 -4.768 -11.018 1.00 83.81 96 PHE A O 1
ATOM 786 N N . GLN A 1 97 ? -4.680 -5.323 -13.055 1.00 81.62 97 GLN A N 1
ATOM 787 C CA . GLN A 1 97 ? -3.399 -5.810 -13.545 1.00 81.62 97 GLN A CA 1
ATOM 788 C C . GLN A 1 97 ? -2.424 -4.641 -13.727 1.00 81.62 97 GLN A C 1
ATOM 790 O O . GLN A 1 97 ? -2.646 -3.754 -14.552 1.00 81.62 97 GLN A O 1
ATOM 795 N N . GLN A 1 98 ? -1.323 -4.655 -12.977 1.00 75.88 98 GLN A N 1
ATOM 796 C CA . GLN A 1 98 ? -0.262 -3.657 -13.104 1.00 75.88 98 GLN A CA 1
ATOM 797 C C . GLN A 1 98 ? 0.691 -3.996 -14.258 1.00 75.88 98 GLN A C 1
ATOM 799 O O . GLN A 1 98 ? 0.972 -5.164 -14.546 1.00 75.88 98 GLN A O 1
ATOM 804 N N . LYS A 1 99 ? 1.245 -2.962 -14.908 1.00 75.44 99 LYS A N 1
ATOM 805 C CA . LYS A 1 99 ? 2.329 -3.141 -15.891 1.00 75.44 99 LYS A CA 1
ATOM 806 C C . LYS A 1 99 ? 3.561 -3.733 -15.194 1.00 75.44 99 LYS A C 1
ATOM 808 O O . LYS A 1 99 ? 3.822 -3.347 -14.059 1.00 75.44 99 LYS A O 1
ATOM 813 N N . PRO A 1 100 ? 4.391 -4.556 -15.867 1.00 66.69 100 PRO A N 1
ATOM 814 C CA . PRO A 1 100 ? 5.593 -5.163 -15.282 1.00 66.69 100 PRO A CA 1
ATOM 815 C C . PRO A 1 100 ? 6.505 -4.216 -14.496 1.00 66.69 100 PRO A C 1
ATOM 817 O O . PRO A 1 100 ? 7.013 -4.594 -13.447 1.00 66.69 100 PRO A O 1
ATOM 820 N N . ASN A 1 101 ? 6.650 -2.975 -14.961 1.00 66.44 101 ASN A N 1
ATOM 821 C CA . ASN A 1 101 ? 7.535 -1.976 -14.360 1.00 66.44 101 ASN A CA 1
ATOM 822 C C . ASN A 1 101 ? 6.867 -1.127 -13.257 1.00 66.44 101 ASN A C 1
ATOM 824 O O . ASN A 1 101 ? 7.512 -0.236 -12.721 1.00 66.44 101 ASN A O 1
ATOM 828 N N . GLY A 1 102 ? 5.587 -1.360 -12.953 1.00 61.69 102 GLY A N 1
ATOM 829 C CA . GLY A 1 102 ? 4.822 -0.684 -11.895 1.00 61.69 102 GLY A CA 1
ATOM 830 C C . GLY A 1 102 ? 4.266 -1.657 -10.853 1.00 61.69 102 GLY A C 1
ATOM 831 O O . GLY A 1 102 ? 3.301 -1.337 -10.172 1.00 61.69 102 GLY A O 1
ATOM 832 N N . LYS A 1 103 ? 4.829 -2.870 -10.780 1.00 66.75 103 LYS A N 1
ATOM 833 C CA . LYS A 1 103 ? 4.368 -3.948 -9.891 1.00 66.75 103 LYS A CA 1
ATOM 834 C C . LYS A 1 103 ? 4.742 -3.737 -8.424 1.00 66.75 103 LYS A C 1
ATOM 836 O O . LYS A 1 103 ? 4.090 -4.297 -7.554 1.00 66.75 103 LYS A O 1
ATOM 841 N N . TRP A 1 104 ? 5.774 -2.938 -8.175 1.00 65.75 104 TRP A N 1
ATOM 842 C CA . TRP A 1 104 ? 6.406 -2.780 -6.873 1.00 65.75 104 TRP A CA 1
ATOM 843 C C . TRP A 1 104 ? 6.442 -1.309 -6.494 1.00 65.75 104 TRP A C 1
ATOM 845 O O . TRP A 1 104 ? 6.847 -0.474 -7.305 1.00 65.75 104 TRP A O 1
ATOM 855 N N . THR A 1 105 ? 6.055 -0.998 -5.262 1.00 62.06 105 THR A N 1
ATOM 856 C CA . THR A 1 105 ? 6.292 0.317 -4.652 1.00 62.06 105 THR A CA 1
ATOM 857 C C . THR A 1 105 ? 7.718 0.427 -4.113 1.00 62.06 105 THR A C 1
ATOM 859 O O . THR A 1 105 ? 8.284 1.517 -4.104 1.00 62.06 105 THR A O 1
ATOM 862 N N . TRP A 1 106 ? 8.327 -0.705 -3.743 1.00 65.69 106 TRP A N 1
ATOM 863 C CA . TRP A 1 106 ? 9.706 -0.803 -3.279 1.00 65.69 106 TRP A CA 1
ATOM 864 C C . TRP A 1 106 ? 10.292 -2.188 -3.591 1.00 65.69 106 TRP A C 1
ATOM 866 O O . TRP A 1 106 ? 9.568 -3.180 -3.611 1.00 65.69 106 TRP A O 1
ATOM 876 N N . ALA A 1 107 ? 11.598 -2.253 -3.846 1.00 64.25 107 ALA A N 1
ATOM 877 C CA . ALA A 1 107 ? 12.342 -3.496 -4.032 1.00 64.25 107 ALA A CA 1
ATOM 878 C C . ALA A 1 107 ? 13.598 -3.452 -3.156 1.00 64.25 107 ALA A C 1
ATOM 880 O O . ALA A 1 107 ? 14.333 -2.462 -3.192 1.00 64.25 107 ALA A O 1
ATOM 881 N N . SER A 1 108 ? 13.837 -4.516 -2.382 1.00 60.72 108 SER A N 1
ATOM 882 C CA . SER A 1 108 ? 15.031 -4.608 -1.537 1.00 60.72 108 SER A CA 1
ATOM 883 C C . SER A 1 108 ? 16.298 -4.658 -2.395 1.00 60.72 108 SER A C 1
ATOM 885 O O . SER A 1 108 ? 16.321 -5.427 -3.360 1.00 60.72 108 SER A O 1
ATOM 887 N N . PRO A 1 109 ? 17.365 -3.918 -2.031 1.00 63.09 109 PRO A N 1
ATOM 888 C CA . PRO A 1 109 ? 18.665 -4.016 -2.693 1.00 63.09 109 PRO A CA 1
ATOM 889 C C . PRO A 1 109 ? 19.212 -5.452 -2.742 1.00 63.09 109 PRO A C 1
ATOM 891 O O . PRO A 1 109 ? 19.866 -5.822 -3.714 1.00 63.09 109 PRO A O 1
ATOM 894 N N . GLU A 1 110 ? 18.913 -6.271 -1.727 1.00 58.34 110 GLU A N 1
ATOM 895 C CA . GLU A 1 110 ? 19.414 -7.649 -1.606 1.00 58.34 110 GLU A CA 1
ATOM 896 C C . GLU A 1 110 ? 18.632 -8.660 -2.454 1.00 58.34 110 GLU A C 1
ATOM 898 O O . GLU A 1 110 ? 19.217 -9.595 -2.995 1.00 58.34 110 GLU A O 1
ATOM 903 N N . LYS A 1 111 ? 17.316 -8.467 -2.633 1.00 53.97 111 LYS A N 1
ATOM 904 C CA . LYS A 1 111 ? 16.476 -9.376 -3.444 1.00 53.97 111 LYS A CA 1
ATOM 905 C C . LYS A 1 111 ? 16.669 -9.170 -4.955 1.00 53.97 111 LYS A C 1
ATOM 907 O O . LYS A 1 111 ? 16.175 -9.963 -5.754 1.00 53.97 111 LYS A O 1
ATOM 912 N N . THR A 1 112 ? 17.411 -8.144 -5.377 1.00 48.50 112 THR A N 1
ATOM 913 C CA . THR A 1 112 ? 17.745 -7.901 -6.787 1.00 48.50 112 THR A CA 1
ATOM 914 C C . THR A 1 112 ? 19.137 -8.411 -7.152 1.00 48.50 112 THR A C 1
ATOM 916 O O . THR A 1 112 ? 19.992 -7.650 -7.590 1.00 48.50 112 THR A O 1
ATOM 919 N N . ALA A 1 113 ? 19.337 -9.725 -7.065 1.00 43.34 113 ALA A N 1
ATOM 920 C CA . ALA A 1 113 ? 20.264 -10.419 -7.960 1.00 43.34 113 ALA A CA 1
ATOM 921 C C . ALA A 1 113 ? 19.531 -10.965 -9.201 1.00 43.34 113 ALA A C 1
ATOM 923 O O . ALA A 1 113 ? 19.967 -11.921 -9.829 1.00 43.34 113 ALA A O 1
ATOM 924 N N . THR A 1 114 ? 18.416 -10.356 -9.620 1.00 47.41 114 THR A N 1
ATOM 925 C CA . THR A 1 114 ? 18.093 -10.388 -11.050 1.00 47.41 114 THR A CA 1
ATOM 926 C C . THR A 1 114 ? 19.169 -9.560 -11.741 1.00 47.41 114 THR A C 1
ATOM 928 O O . THR A 1 114 ? 19.291 -8.387 -11.367 1.00 47.41 114 THR A O 1
ATOM 931 N N . PRO A 1 115 ? 19.943 -10.095 -12.709 1.00 44.16 115 PRO A N 1
ATOM 932 C CA . PRO A 1 115 ? 20.882 -9.273 -13.455 1.00 44.16 115 PRO A CA 1
ATOM 933 C C . PRO A 1 115 ? 20.077 -8.092 -13.968 1.00 44.16 115 PRO A C 1
ATOM 935 O O . PRO A 1 115 ? 19.072 -8.281 -14.663 1.00 44.16 115 PRO A O 1
ATOM 938 N N . ALA A 1 116 ? 20.445 -6.884 -13.527 1.00 47.62 116 ALA A N 1
ATOM 939 C CA . ALA A 1 116 ? 19.856 -5.671 -14.050 1.00 47.62 116 ALA A CA 1
ATOM 940 C C . ALA A 1 116 ? 19.893 -5.852 -15.561 1.00 47.62 116 ALA A C 1
ATOM 942 O O . ALA A 1 116 ? 20.985 -5.989 -16.113 1.00 47.62 116 ALA A O 1
ATOM 943 N N . LYS A 1 117 ? 18.728 -5.957 -16.225 1.00 46.31 117 LYS A N 1
ATOM 944 C CA . LYS A 1 117 ? 18.702 -5.888 -17.686 1.00 46.31 117 LYS A CA 1
ATOM 945 C C . LYS A 1 117 ? 19.482 -4.628 -17.984 1.00 46.31 117 LYS A C 1
ATOM 947 O O . LYS A 1 117 ? 19.029 -3.552 -17.578 1.00 46.31 117 LYS A O 1
ATOM 952 N N . GLY A 1 118 ? 20.692 -4.797 -18.530 1.00 49.12 118 GLY A N 1
ATOM 953 C CA . GLY A 1 118 ? 21.633 -3.704 -18.697 1.00 49.12 118 GLY A CA 1
ATOM 954 C C . GLY A 1 118 ? 20.831 -2.590 -19.325 1.00 49.12 118 GLY A C 1
ATOM 955 O O . GLY A 1 118 ? 20.146 -2.840 -20.319 1.00 49.12 118 GLY A O 1
ATOM 956 N N . LYS A 1 119 ? 20.756 -1.429 -18.665 1.00 53.09 119 LYS A N 1
ATOM 957 C CA . LYS A 1 119 ? 20.008 -0.302 -19.215 1.00 53.09 119 LYS A CA 1
ATOM 958 C C . LYS A 1 119 ? 20.648 -0.057 -20.571 1.00 53.09 119 LYS A C 1
ATOM 960 O O . LYS A 1 119 ? 21.741 0.494 -20.620 1.00 53.09 1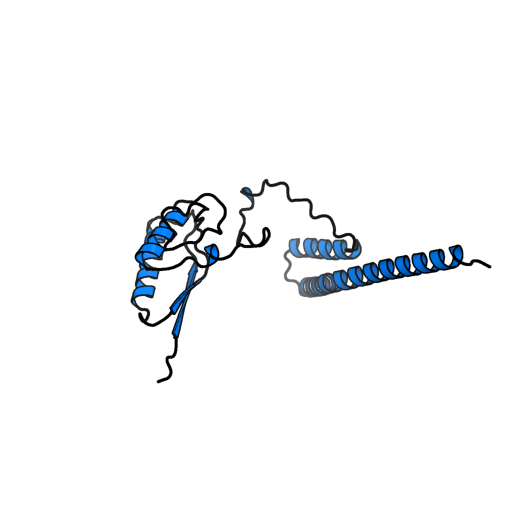19 LYS A O 1
ATOM 965 N N . THR A 1 120 ? 20.029 -0.535 -21.647 1.00 53.47 120 THR A N 1
ATOM 966 C CA . THR A 1 120 ? 20.550 -0.340 -22.993 1.00 53.47 120 THR A CA 1
ATOM 967 C C . THR A 1 120 ? 20.609 1.163 -23.150 1.00 53.47 120 THR A C 1
ATOM 969 O O . THR A 1 120 ? 19.562 1.822 -23.087 1.00 53.47 120 THR A O 1
ATOM 972 N N . LYS A 1 121 ? 21.831 1.710 -23.205 1.00 58.62 121 LYS A N 1
ATOM 973 C CA . LYS A 1 121 ? 22.082 3.140 -23.372 1.00 58.62 121 LYS A CA 1
ATOM 974 C C . LYS A 1 121 ? 21.197 3.566 -24.532 1.00 58.62 121 LYS A C 1
ATOM 976 O O . LYS A 1 121 ? 21.326 3.029 -25.630 1.00 58.62 121 LYS A O 1
ATOM 981 N N . LYS A 1 122 ? 20.197 4.410 -24.256 1.00 65.56 122 LYS A N 1
ATOM 982 C CA . LYS A 1 122 ? 19.264 4.818 -25.306 1.00 65.56 122 LYS A CA 1
ATOM 983 C C . LYS A 1 122 ? 20.117 5.479 -26.381 1.00 65.56 122 LYS A C 1
ATOM 985 O O . LYS A 1 122 ? 20.874 6.387 -26.050 1.00 65.56 122 LYS A O 1
ATOM 990 N N . SER A 1 123 ? 20.022 5.003 -27.618 1.00 62.06 123 SER A N 1
ATOM 991 C CA . SER A 1 123 ? 20.910 5.397 -28.722 1.00 62.06 123 SER A CA 1
ATOM 992 C C . SER A 1 123 ? 20.951 6.909 -28.969 1.00 62.06 123 SER A C 1
ATOM 994 O O . SER A 1 123 ? 21.932 7.422 -29.486 1.00 62.06 123 SER A O 1
ATOM 996 N N . TRP A 1 124 ? 19.906 7.625 -28.553 1.00 67.69 124 TRP A N 1
ATOM 997 C CA . TRP A 1 124 ? 19.768 9.074 -28.669 1.00 67.69 124 TRP A CA 1
ATOM 998 C C . TRP A 1 124 ? 20.333 9.879 -27.484 1.00 67.69 124 TRP A C 1
ATOM 1000 O O . TRP A 1 124 ? 20.316 11.106 -27.530 1.00 67.69 124 TRP A O 1
ATOM 1010 N N . ILE A 1 125 ? 20.789 9.245 -26.396 1.00 73.88 125 ILE A N 1
ATOM 1011 C CA . ILE A 1 125 ? 21.429 9.962 -25.281 1.00 73.88 125 ILE A CA 1
ATOM 1012 C C . ILE A 1 125 ? 22.901 10.189 -25.635 1.00 73.88 125 ILE A C 1
ATOM 1014 O O . ILE A 1 125 ? 23.685 9.240 -25.678 1.00 73.88 125 ILE A O 1
ATOM 1018 N N . SER A 1 126 ? 23.262 11.454 -25.863 1.00 71.62 126 SER A N 1
ATOM 1019 C CA . SER A 1 126 ? 24.631 11.857 -26.189 1.00 71.62 126 SER A CA 1
ATOM 1020 C C . SER A 1 126 ? 25.600 11.631 -25.025 1.00 71.62 126 SER A C 1
ATOM 1022 O O . SER A 1 126 ? 25.212 11.644 -23.854 1.00 71.62 126 SER A O 1
ATOM 1024 N N . GLU A 1 127 ? 26.880 11.463 -25.355 1.00 75.25 127 GLU A N 1
ATOM 1025 C CA . GLU A 1 127 ? 27.988 11.350 -24.397 1.00 75.25 127 GLU A CA 1
ATOM 1026 C C . GLU A 1 127 ? 28.068 12.567 -23.465 1.00 75.25 127 GLU A C 1
ATOM 1028 O O . GLU A 1 127 ? 28.129 12.410 -22.251 1.00 75.25 127 GLU A O 1
ATOM 1033 N N . ILE A 1 128 ? 27.831 13.761 -24.011 1.00 74.75 128 ILE A N 1
ATOM 1034 C CA . ILE A 1 128 ? 27.729 15.026 -23.269 1.00 74.75 128 ILE A CA 1
ATOM 1035 C C . ILE A 1 128 ? 26.651 14.960 -22.169 1.00 74.75 128 ILE A C 1
ATOM 1037 O O . ILE A 1 128 ? 26.843 15.452 -21.060 1.00 74.75 128 ILE A O 1
ATOM 1041 N N . THR A 1 129 ? 25.498 14.331 -22.433 1.00 78.06 129 THR A N 1
ATOM 1042 C CA . THR A 1 129 ? 24.439 14.186 -21.412 1.00 78.06 129 THR A CA 1
ATOM 1043 C C . THR A 1 129 ? 24.898 13.305 -20.249 1.00 78.06 129 THR A C 1
ATOM 1045 O O . THR A 1 129 ? 24.509 13.536 -19.100 1.00 78.06 129 THR A O 1
ATOM 1048 N N . LEU A 1 130 ? 25.692 12.275 -20.551 1.00 77.50 130 LEU A N 1
ATOM 1049 C CA . LEU A 1 130 ? 26.221 11.344 -19.559 1.00 77.50 130 LEU A CA 1
ATOM 1050 C C . LEU A 1 130 ? 27.307 12.005 -18.713 1.00 77.50 130 LEU A C 1
ATOM 1052 O O . LEU A 1 130 ? 27.246 11.907 -17.490 1.00 77.50 130 LEU A O 1
ATOM 1056 N N . GLU A 1 131 ? 28.208 12.760 -19.335 1.00 83.06 131 GLU A N 1
ATOM 1057 C CA . GLU A 1 131 ? 29.253 13.521 -18.644 1.00 83.06 131 GLU A CA 1
ATOM 1058 C C . GLU A 1 131 ? 28.661 14.518 -17.644 1.00 83.06 131 GLU A C 1
ATOM 1060 O O . GLU A 1 131 ? 29.032 14.512 -16.472 1.00 83.06 131 GLU A O 1
ATOM 1065 N N . ILE A 1 132 ? 27.647 15.293 -18.047 1.00 81.00 132 ILE A N 1
ATOM 1066 C CA . ILE A 1 132 ? 26.971 16.248 -17.151 1.00 81.00 132 ILE A CA 1
ATOM 1067 C C . ILE A 1 132 ? 26.301 15.515 -15.968 1.00 81.00 132 ILE A C 1
ATOM 1069 O O . ILE A 1 132 ? 26.257 16.021 -14.840 1.00 81.00 132 ILE A O 1
ATOM 1073 N N . ALA A 1 133 ? 25.753 14.318 -16.198 1.00 80.81 133 ALA A N 1
ATOM 1074 C CA . ALA A 1 133 ? 25.140 13.516 -15.142 1.00 80.81 133 ALA A CA 1
ATOM 1075 C C . ALA A 1 133 ? 26.181 12.940 -14.164 1.00 80.81 133 ALA A C 1
ATOM 1077 O O . ALA A 1 133 ? 25.920 12.898 -12.956 1.00 80.81 133 ALA A O 1
ATOM 1078 N N . ASP A 1 134 ? 27.348 12.538 -14.661 1.00 82.75 134 ASP A N 1
ATOM 1079 C CA . ASP A 1 134 ? 28.453 12.023 -13.853 1.00 82.75 134 ASP A CA 1
ATOM 1080 C C . ASP A 1 134 ? 29.157 13.138 -13.070 1.00 82.75 134 ASP A C 1
ATOM 1082 O O . ASP A 1 134 ? 29.449 12.961 -11.887 1.00 82.75 134 ASP A O 1
ATOM 1086 N N . GLU A 1 135 ? 29.330 14.324 -13.656 1.00 84.50 135 GLU A N 1
ATOM 1087 C CA . GLU A 1 135 ? 29.794 15.524 -12.948 1.00 84.50 135 GLU A CA 1
ATOM 1088 C C . GLU A 1 135 ? 28.870 15.887 -11.785 1.00 84.50 135 GLU A C 1
ATOM 1090 O O . GLU A 1 135 ? 29.328 16.157 -10.671 1.00 84.50 135 GLU A O 1
ATOM 1095 N N . LYS A 1 136 ? 27.550 15.822 -12.002 1.00 84.50 136 LYS A N 1
ATOM 1096 C CA . LYS A 1 136 ? 26.574 16.024 -10.928 1.00 84.50 136 LYS A CA 1
ATOM 1097 C C . LYS A 1 136 ? 26.717 14.970 -9.825 1.00 84.50 136 LYS A C 1
ATOM 1099 O O . LYS A 1 136 ? 26.570 15.313 -8.650 1.00 84.50 136 LYS A O 1
ATOM 1104 N N . ARG A 1 137 ? 26.975 13.704 -10.175 1.00 82.38 137 ARG A N 1
ATOM 1105 C CA . ARG A 1 137 ? 27.179 12.626 -9.191 1.00 82.38 137 ARG A CA 1
ATOM 1106 C C . ARG A 1 137 ? 28.427 12.896 -8.343 1.00 82.38 137 ARG A C 1
ATOM 1108 O O . ARG A 1 137 ? 28.308 12.928 -7.122 1.00 82.38 137 ARG A O 1
ATOM 1115 N N . LYS A 1 138 ? 29.550 13.231 -8.987 1.00 84.31 138 LYS A N 1
ATOM 1116 C CA . LYS A 1 138 ? 30.818 13.599 -8.331 1.00 84.31 138 LYS A CA 1
ATOM 1117 C C . LYS A 1 138 ? 30.685 14.823 -7.425 1.00 84.31 138 LYS A C 1
ATOM 1119 O O . LYS A 1 138 ? 31.299 14.867 -6.365 1.00 84.31 138 LYS A O 1
ATOM 1124 N N . LEU A 1 139 ? 29.895 15.831 -7.811 1.00 80.88 139 LEU A N 1
ATOM 1125 C CA . LEU A 1 139 ? 29.635 16.964 -6.918 1.00 80.88 139 LEU A CA 1
ATOM 1126 C C . LEU A 1 139 ? 28.801 16.546 -5.708 1.00 80.88 139 LEU A C 1
ATOM 1128 O O . LEU A 1 139 ? 29.148 16.918 -4.593 1.00 80.88 139 LEU A O 1
ATOM 1132 N N . LYS A 1 140 ? 27.753 15.739 -5.893 1.00 79.06 140 LYS A N 1
ATOM 1133 C CA . LYS A 1 140 ? 26.904 15.289 -4.781 1.00 79.06 140 LYS A CA 1
ATOM 1134 C C . LYS A 1 140 ? 27.697 14.519 -3.713 1.00 79.06 140 LYS A C 1
ATOM 1136 O O . LYS A 1 140 ? 27.405 14.659 -2.531 1.00 79.06 140 LYS A O 1
ATOM 1141 N N . GLU A 1 141 ? 28.704 13.751 -4.122 1.00 80.25 141 GLU A N 1
ATOM 1142 C CA . GLU A 1 141 ? 29.594 13.001 -3.221 1.00 80.25 141 GLU A CA 1
ATOM 1143 C C . GLU A 1 141 ? 30.451 13.905 -2.322 1.00 80.25 141 GLU A C 1
ATOM 1145 O O . GLU A 1 141 ? 30.776 13.521 -1.204 1.00 80.25 141 GLU A O 1
ATOM 1150 N N . LYS A 1 142 ? 30.765 15.132 -2.760 1.00 78.88 142 LYS A N 1
ATOM 1151 C CA . LYS A 1 142 ? 31.571 16.085 -1.978 1.00 78.88 142 LYS A CA 1
ATOM 1152 C C . LYS A 1 142 ? 30.823 16.708 -0.792 1.00 78.88 142 LYS A C 1
ATOM 1154 O O . LYS A 1 142 ? 31.469 17.376 0.006 1.00 78.88 142 LYS A O 1
ATOM 1159 N N . ASN A 1 143 ? 29.499 16.523 -0.699 1.00 72.62 143 ASN A N 1
ATOM 1160 C CA . ASN A 1 143 ? 28.630 16.927 0.418 1.00 72.62 143 ASN A CA 1
ATOM 1161 C C . ASN A 1 143 ? 29.011 18.274 1.082 1.00 72.62 143 ASN A C 1
A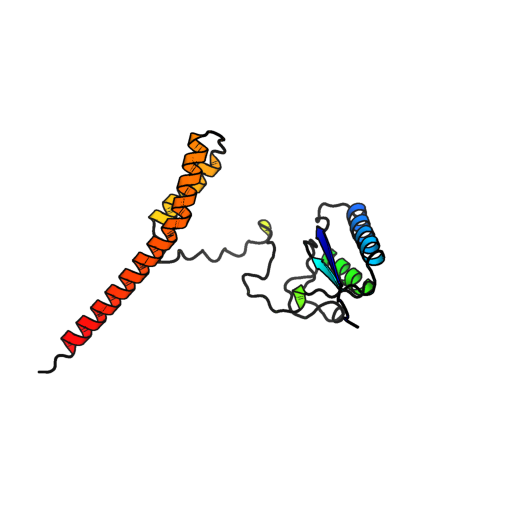TOM 1163 O O . ASN A 1 143 ? 29.263 18.346 2.283 1.00 72.62 143 ASN A O 1
ATOM 1167 N N . ASN A 1 144 ? 29.108 19.340 0.281 1.00 74.06 144 ASN A N 1
ATOM 1168 C CA . ASN A 1 144 ? 29.589 20.658 0.705 1.00 74.06 144 ASN A CA 1
ATOM 1169 C C . ASN A 1 144 ? 28.420 21.664 0.756 1.00 74.06 144 ASN A C 1
ATOM 1171 O O . ASN A 1 144 ? 27.523 21.594 -0.073 1.00 74.06 144 ASN A O 1
ATOM 1175 N N . ALA A 1 145 ? 28.408 22.602 1.707 1.00 74.50 145 ALA A N 1
ATOM 1176 C CA . ALA A 1 145 ? 27.353 23.618 1.853 1.00 74.50 145 ALA A CA 1
ATOM 1177 C C . ALA A 1 145 ? 27.764 25.022 1.357 1.00 74.50 145 ALA A C 1
ATOM 1179 O O . ALA A 1 145 ? 27.045 25.996 1.572 1.00 74.50 145 ALA A O 1
ATOM 1180 N N . SER A 1 146 ? 28.918 25.153 0.694 1.00 86.06 146 SER A N 1
ATOM 1181 C CA . SER A 1 146 ? 29.400 26.429 0.155 1.00 86.06 146 SER A CA 1
ATOM 1182 C C . SER A 1 146 ? 28.419 27.046 -0.855 1.00 86.06 146 SER A C 1
ATOM 1184 O O . SER A 1 146 ? 27.770 26.350 -1.644 1.00 86.06 146 SER A O 1
ATOM 1186 N N . ILE A 1 147 ? 28.349 28.380 -0.882 1.00 80.25 147 ILE A N 1
ATOM 1187 C CA . ILE A 1 147 ? 27.545 29.145 -1.850 1.00 80.25 147 ILE A CA 1
ATOM 1188 C C . ILE A 1 147 ? 27.978 28.813 -3.287 1.00 80.25 147 ILE A C 1
ATOM 1190 O O . ILE A 1 147 ? 27.132 28.581 -4.151 1.00 80.25 147 ILE A O 1
ATOM 1194 N N . GLN A 1 148 ? 29.289 28.692 -3.533 1.00 84.44 148 GLN A N 1
ATOM 1195 C CA . GLN A 1 148 ? 29.824 28.299 -4.842 1.00 84.44 148 GLN A CA 1
ATOM 1196 C C . GLN A 1 148 ? 29.387 26.883 -5.237 1.00 84.44 148 GLN A C 1
ATOM 1198 O O . GLN A 1 148 ? 28.973 26.662 -6.373 1.00 84.44 148 GLN A O 1
ATOM 1203 N N . TYR A 1 149 ? 29.417 25.939 -4.290 1.00 84.38 149 TYR A N 1
ATOM 1204 C CA . TYR A 1 149 ? 28.942 24.573 -4.512 1.00 84.38 149 TYR A CA 1
ATOM 1205 C C . TYR A 1 149 ? 27.451 24.550 -4.866 1.00 84.38 149 TYR A C 1
ATOM 1207 O O . TYR A 1 149 ? 27.038 23.884 -5.816 1.00 84.38 149 TYR A O 1
ATOM 1215 N N . THR A 1 150 ? 26.6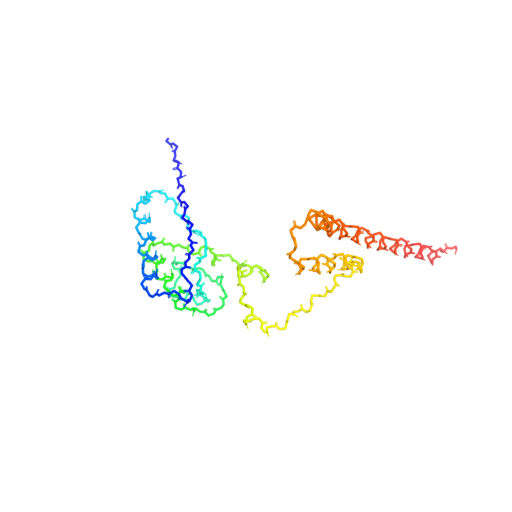46 25.311 -4.126 1.00 82.38 150 THR A N 1
ATOM 1216 C CA . THR A 1 150 ? 25.197 25.380 -4.326 1.00 82.38 150 THR A CA 1
ATOM 1217 C C . THR A 1 150 ? 24.868 25.919 -5.716 1.00 82.38 150 THR A C 1
ATOM 1219 O O . THR A 1 150 ? 24.055 25.323 -6.427 1.00 82.38 150 THR A O 1
ATOM 1222 N N . GLN A 1 151 ? 25.552 26.984 -6.142 1.00 86.12 151 GLN A N 1
ATOM 1223 C CA . GLN A 1 151 ? 25.401 27.559 -7.478 1.00 86.12 151 GLN A CA 1
ATOM 1224 C C . GLN A 1 151 ? 25.781 26.546 -8.573 1.00 86.12 151 GLN A C 1
ATOM 1226 O O . GLN A 1 151 ? 24.997 26.290 -9.490 1.00 86.12 151 GLN A O 1
ATOM 1231 N N . GLN A 1 152 ? 26.938 25.891 -8.434 1.00 85.25 152 GLN A N 1
ATOM 1232 C CA . GLN A 1 152 ? 27.418 24.877 -9.382 1.00 85.25 152 GLN A CA 1
ATOM 1233 C C . GLN A 1 152 ? 26.468 23.675 -9.487 1.00 85.25 152 GLN A C 1
ATOM 1235 O O . GLN A 1 152 ? 26.158 23.212 -10.588 1.00 85.25 152 GLN A O 1
ATOM 1240 N N . TYR A 1 153 ? 25.951 23.185 -8.358 1.00 84.94 153 TYR A N 1
ATOM 1241 C CA . TYR A 1 153 ? 24.999 22.077 -8.329 1.00 84.94 153 TYR A CA 1
ATOM 1242 C C . TYR A 1 153 ? 23.664 22.448 -8.992 1.00 84.94 153 TYR A C 1
ATOM 1244 O O . TYR A 1 153 ? 23.094 21.641 -9.739 1.00 84.94 153 TYR A O 1
ATOM 1252 N N . GLN A 1 154 ? 23.165 23.667 -8.766 1.00 86.00 154 GLN A N 1
ATOM 1253 C CA . GLN A 1 154 ? 21.953 24.171 -9.419 1.00 86.00 154 GLN A CA 1
ATOM 1254 C C . GLN A 1 154 ? 22.130 24.281 -10.938 1.00 86.00 154 GLN A C 1
ATOM 1256 O O . GLN A 1 154 ? 21.249 23.844 -11.689 1.00 86.00 154 GLN A O 1
ATOM 1261 N N . ASP A 1 155 ? 23.268 24.790 -11.403 1.00 88.44 155 ASP A N 1
ATOM 1262 C CA . ASP A 1 155 ? 23.551 24.928 -12.832 1.00 88.44 155 ASP A CA 1
ATOM 1263 C C . ASP A 1 155 ? 23.713 23.573 -13.525 1.00 88.44 155 ASP A C 1
ATOM 1265 O O . ASP A 1 155 ? 23.127 23.354 -14.591 1.00 88.44 155 ASP A O 1
ATOM 1269 N N . LEU A 1 156 ? 24.384 22.608 -12.894 1.00 84.69 156 LEU A N 1
ATOM 1270 C CA . LEU A 1 156 ? 24.424 21.232 -13.397 1.00 84.69 156 LEU A CA 1
ATOM 1271 C C . LEU A 1 156 ? 23.035 20.593 -13.415 1.00 84.69 156 LEU A C 1
ATOM 1273 O O . LEU A 1 156 ? 22.669 19.948 -14.395 1.00 84.69 156 LEU A O 1
ATOM 1277 N N . CYS A 1 157 ? 22.198 20.822 -12.400 1.00 83.38 157 CYS A N 1
ATOM 1278 C CA . CYS A 1 157 ? 20.814 20.344 -12.419 1.00 83.38 157 CYS A CA 1
ATOM 1279 C C . CYS A 1 157 ? 20.007 20.927 -13.589 1.00 83.38 157 CYS A C 1
ATOM 1281 O O . CYS A 1 157 ? 19.203 20.208 -14.189 1.00 83.38 157 CYS A O 1
ATOM 1283 N N . ARG A 1 158 ? 20.217 22.202 -13.937 1.00 86.38 158 ARG A N 1
ATOM 1284 C CA . ARG A 1 158 ? 19.604 22.826 -15.122 1.00 86.38 158 ARG A CA 1
ATOM 1285 C C . ARG A 1 158 ? 20.124 22.192 -16.415 1.00 86.38 158 ARG A C 1
ATOM 1287 O O . ARG A 1 158 ? 19.316 21.882 -17.291 1.00 86.38 158 ARG A O 1
ATOM 1294 N N . LYS A 1 159 ? 21.433 21.942 -16.521 1.00 85.12 159 LYS A N 1
ATOM 1295 C CA . LYS A 1 159 ? 22.063 21.303 -17.691 1.00 85.12 159 LYS A CA 1
ATOM 1296 C C . LYS A 1 159 ? 21.584 19.861 -17.899 1.00 85.12 159 LYS A C 1
ATOM 1298 O O . LYS A 1 159 ? 21.148 19.537 -19.001 1.00 85.12 159 LYS A O 1
ATOM 1303 N N . VAL A 1 160 ? 21.524 19.043 -16.841 1.00 82.50 160 VAL A N 1
ATOM 1304 C CA . VAL A 1 160 ? 20.979 17.666 -16.885 1.00 82.50 160 VAL A CA 1
ATOM 1305 C C . VAL A 1 160 ? 19.520 17.648 -17.352 1.00 82.50 160 VAL A C 1
ATOM 1307 O O . VAL A 1 160 ? 19.099 16.714 -18.024 1.00 82.50 160 VAL A O 1
ATOM 1310 N N . LYS A 1 161 ? 18.727 18.676 -17.021 1.00 79.56 161 LYS A N 1
ATOM 1311 C CA . LYS A 1 161 ? 17.329 18.779 -17.474 1.00 79.56 161 LYS A CA 1
ATOM 1312 C C . LYS A 1 161 ? 17.200 19.191 -18.947 1.00 79.56 161 LYS A C 1
ATOM 1314 O O . LYS A 1 161 ? 16.256 18.759 -19.605 1.00 79.56 161 LYS A O 1
ATOM 1319 N N . LYS A 1 162 ? 18.110 20.028 -19.461 1.00 82.31 162 LYS A N 1
ATOM 1320 C CA . LYS A 1 162 ? 18.071 20.548 -20.844 1.00 82.31 162 LYS A CA 1
ATOM 1321 C C . LYS A 1 162 ? 18.702 19.594 -21.866 1.00 82.31 162 LYS A C 1
ATOM 1323 O O . LYS A 1 162 ? 18.131 19.381 -22.932 1.00 82.31 162 LYS A O 1
ATOM 1328 N N . SER A 1 163 ? 19.832 18.984 -21.522 1.00 79.88 163 SER A N 1
ATOM 1329 C CA . SER A 1 163 ? 20.661 18.177 -22.429 1.00 79.88 163 SER A CA 1
ATOM 1330 C C . SER A 1 163 ? 19.951 16.958 -23.068 1.00 79.88 163 SER A C 1
ATOM 1332 O O . SER A 1 163 ? 20.129 16.731 -24.270 1.00 79.88 163 SER A O 1
ATOM 1334 N N . PRO A 1 164 ? 19.052 16.224 -22.374 1.00 76.31 164 PRO A N 1
ATOM 1335 C CA . PRO A 1 164 ? 18.292 15.136 -22.993 1.00 76.31 164 PRO A CA 1
ATOM 1336 C C . PRO A 1 164 ? 17.318 15.594 -24.085 1.00 76.31 164 PRO A C 1
ATOM 1338 O O . PRO A 1 164 ? 17.033 14.822 -24.998 1.00 76.31 164 PRO A O 1
ATOM 1341 N N . ARG A 1 165 ? 16.792 16.828 -24.003 1.00 77.12 165 ARG A N 1
ATOM 1342 C CA . ARG A 1 165 ? 15.893 17.380 -25.033 1.00 77.12 165 ARG A CA 1
ATOM 1343 C C . ARG A 1 165 ? 16.667 17.679 -26.312 1.00 77.12 165 ARG A C 1
ATOM 1345 O O . ARG A 1 165 ? 16.283 17.193 -27.365 1.00 77.12 165 ARG A O 1
ATOM 1352 N N . GLN A 1 166 ? 17.808 18.349 -26.178 1.00 78.06 166 GLN A N 1
ATOM 1353 C CA . GLN A 1 166 ? 18.699 18.666 -27.297 1.00 78.06 166 GLN A CA 1
ATOM 1354 C C . GLN A 1 166 ? 19.250 17.401 -27.965 1.00 78.06 166 GLN A C 1
ATOM 1356 O O . GLN A 1 166 ? 19.249 17.287 -29.186 1.00 78.06 166 GLN A O 1
ATOM 1361 N N . SER A 1 167 ? 19.654 16.406 -27.169 1.00 77.69 167 SER A N 1
ATOM 1362 C CA . SER A 1 167 ? 20.131 15.119 -27.697 1.00 77.69 167 SER A CA 1
ATOM 1363 C C . SER A 1 167 ? 19.040 14.376 -28.474 1.00 77.69 167 SER A C 1
ATOM 1365 O O . SER A 1 167 ? 19.305 13.797 -29.524 1.00 77.69 167 SER A O 1
ATOM 1367 N N . LYS A 1 168 ? 17.791 14.440 -27.996 1.00 77.69 168 LYS A N 1
ATOM 1368 C CA . LYS A 1 168 ? 16.637 13.873 -28.697 1.00 77.69 168 LYS A CA 1
ATOM 1369 C C . LYS A 1 168 ? 16.321 14.630 -29.992 1.00 77.69 168 LYS A C 1
ATOM 1371 O O . LYS A 1 168 ? 16.041 13.986 -30.995 1.00 77.69 168 LYS A O 1
ATOM 1376 N N . GLU A 1 169 ? 16.358 15.960 -29.979 1.00 80.75 169 GLU A N 1
ATOM 1377 C CA . GLU A 1 169 ? 16.110 16.802 -31.161 1.00 80.75 169 GLU A CA 1
ATOM 1378 C C . GLU A 1 169 ? 17.150 16.557 -32.261 1.00 80.75 169 GLU A C 1
ATOM 1380 O O . GLU A 1 169 ? 16.770 16.294 -33.398 1.00 80.75 169 GLU A O 1
ATOM 1385 N N . CYS A 1 170 ? 18.440 16.530 -31.913 1.00 79.19 170 CYS A N 1
ATOM 1386 C CA . CYS A 1 170 ? 19.527 16.225 -32.848 1.00 79.19 170 CYS A CA 1
ATOM 1387 C C . CYS A 1 170 ? 19.397 14.810 -33.438 1.00 79.19 170 CYS A C 1
ATOM 1389 O O . CYS A 1 170 ? 19.567 14.604 -34.639 1.00 79.19 170 CYS A O 1
ATOM 1391 N N . TRP A 1 171 ? 19.019 13.829 -32.611 1.00 80.19 171 TRP A N 1
ATOM 1392 C CA . TRP A 1 171 ? 18.758 12.476 -33.096 1.00 80.19 171 TRP A CA 1
ATOM 1393 C C . TRP A 1 171 ? 17.596 12.439 -34.097 1.00 80.19 171 TRP A C 1
ATOM 1395 O O . TRP A 1 171 ? 17.740 11.840 -35.159 1.00 80.19 171 TRP A O 1
ATOM 1405 N N . ILE A 1 172 ? 16.477 13.113 -33.802 1.00 79.75 172 ILE A N 1
ATOM 1406 C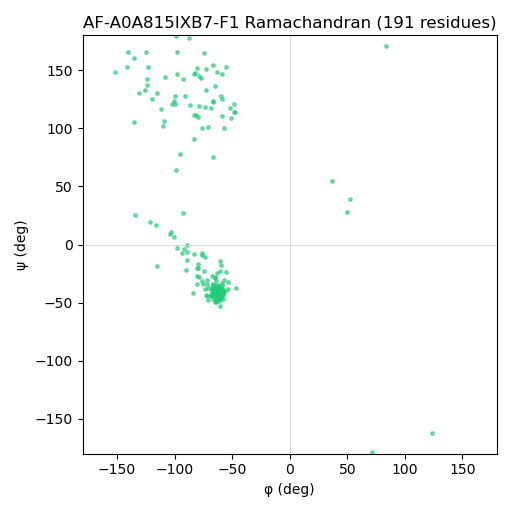 CA . ILE A 1 172 ? 15.331 13.208 -34.722 1.00 79.75 172 ILE A CA 1
ATOM 1407 C C . ILE A 1 172 ? 15.747 13.883 -36.034 1.00 79.75 172 ILE A C 1
ATOM 1409 O O . ILE A 1 172 ? 15.426 13.364 -37.097 1.00 79.75 172 ILE A O 1
ATOM 1413 N N . GLN A 1 173 ? 16.496 14.987 -35.974 1.00 81.75 173 GLN A N 1
ATOM 1414 C CA . GLN A 1 173 ? 16.978 15.694 -37.165 1.00 81.75 173 GLN A CA 1
ATOM 1415 C C . GLN A 1 173 ? 17.851 14.803 -38.051 1.00 81.75 173 GLN A C 1
ATOM 1417 O O . GLN A 1 173 ? 17.609 14.728 -39.250 1.00 81.75 173 GLN A O 1
ATOM 1422 N N . ASN A 1 174 ? 18.796 14.061 -37.469 1.00 82.69 174 ASN A N 1
ATOM 1423 C CA . ASN A 1 174 ? 19.634 13.135 -38.232 1.00 82.69 174 ASN A CA 1
ATOM 1424 C C . ASN A 1 174 ? 18.805 11.997 -38.861 1.00 82.69 174 ASN A C 1
ATOM 1426 O O . ASN A 1 174 ? 19.052 11.602 -39.996 1.00 82.69 174 ASN A O 1
ATOM 1430 N N . GLN A 1 175 ? 17.786 11.480 -38.161 1.00 78.88 175 GLN A N 1
ATOM 1431 C CA . GLN A 1 175 ? 16.876 10.487 -38.748 1.00 78.88 175 GLN A CA 1
ATOM 1432 C C . GLN A 1 175 ? 16.063 11.059 -39.921 1.00 78.88 175 GLN A C 1
ATOM 1434 O O . GLN A 1 175 ? 15.925 10.384 -40.940 1.00 78.88 175 GLN A O 1
ATOM 1439 N N . CYS A 1 176 ? 15.569 12.296 -39.809 1.00 78.81 176 CYS A N 1
ATOM 1440 C CA . CYS A 1 176 ? 14.876 12.974 -40.905 1.00 78.81 176 CYS A CA 1
ATOM 1441 C C . CYS A 1 176 ? 15.806 13.209 -42.105 1.00 78.81 176 CYS A C 1
ATOM 1443 O O . CYS A 1 176 ? 15.441 12.882 -43.229 1.00 78.81 176 CYS A O 1
ATOM 1445 N N . GLU A 1 177 ? 17.031 13.683 -41.871 1.00 81.88 177 GLU A N 1
ATOM 1446 C CA . GLU A 1 177 ? 18.014 13.937 -42.931 1.00 81.88 177 GLU A CA 1
ATOM 1447 C C . GLU A 1 177 ? 18.414 12.645 -43.668 1.00 81.88 177 GLU A C 1
ATOM 1449 O O . GLU A 1 177 ? 18.560 12.629 -44.891 1.00 81.88 177 GLU A O 1
ATOM 1454 N N . GLN A 1 178 ? 18.552 11.529 -42.945 1.00 77.81 178 GLN A N 1
ATOM 1455 C CA . GLN A 1 178 ? 18.795 10.217 -43.555 1.00 77.81 178 GLN A CA 1
ATOM 1456 C C . GLN A 1 178 ? 17.610 9.744 -44.405 1.00 77.81 178 GLN A C 1
ATOM 1458 O O . GLN A 1 178 ? 17.822 9.200 -45.491 1.00 77.81 178 GLN A O 1
ATOM 1463 N N . ALA A 1 179 ? 16.376 9.975 -43.952 1.00 74.88 179 ALA A N 1
ATOM 1464 C CA . ALA A 1 179 ? 15.178 9.650 -44.722 1.00 74.88 179 ALA A CA 1
ATOM 1465 C C . ALA A 1 179 ? 15.078 10.494 -46.007 1.00 74.88 179 ALA A C 1
ATOM 1467 O O . ALA A 1 179 ? 14.802 9.950 -47.076 1.00 74.88 179 ALA A O 1
ATOM 1468 N N . GLU A 1 180 ? 15.378 11.793 -45.935 1.00 74.69 180 GLU A N 1
ATOM 1469 C CA . GLU A 1 180 ? 15.401 12.701 -47.091 1.00 74.69 180 GLU A CA 1
ATOM 1470 C C . GLU A 1 180 ? 16.490 12.329 -48.107 1.00 74.69 180 GLU A C 1
ATOM 1472 O O . GLU A 1 180 ? 16.233 12.294 -49.313 1.00 74.69 180 GLU A O 1
ATOM 1477 N N . LYS A 1 181 ? 17.696 11.974 -47.644 1.00 74.62 181 LYS A N 1
ATOM 1478 C CA . LYS A 1 181 ? 18.766 11.462 -48.519 1.00 74.62 181 LYS A CA 1
ATOM 1479 C C . LYS A 1 181 ? 18.369 10.143 -49.185 1.00 74.62 181 LYS A C 1
ATOM 1481 O O . LYS A 1 181 ? 18.620 9.976 -50.375 1.00 74.62 181 LYS A O 1
ATOM 1486 N N . GLY A 1 182 ? 17.703 9.241 -48.462 1.00 69.50 182 GLY A N 1
ATOM 1487 C CA . GLY A 1 182 ? 17.170 7.993 -49.020 1.00 69.50 182 GLY A CA 1
ATOM 1488 C C . GLY A 1 182 ? 16.109 8.216 -50.106 1.00 69.50 182 GLY A C 1
ATOM 1489 O O . GLY A 1 182 ? 16.136 7.545 -51.137 1.00 69.50 182 GLY A O 1
ATOM 1490 N N . LEU A 1 183 ? 15.225 9.200 -49.918 1.00 60.12 183 LEU A N 1
ATOM 1491 C CA . LEU A 1 183 ? 14.220 9.602 -50.912 1.00 60.12 183 LEU A CA 1
ATOM 1492 C C . LEU A 1 183 ? 14.854 10.247 -52.156 1.00 60.12 183 LEU A C 1
ATOM 1494 O O . LEU A 1 183 ? 14.456 9.940 -53.279 1.00 60.12 183 LEU A O 1
ATOM 1498 N N . ASN A 1 184 ? 15.882 11.081 -51.979 1.00 59.00 184 ASN A N 1
ATOM 1499 C CA . ASN A 1 184 ? 16.616 11.683 -53.095 1.00 59.00 184 ASN A CA 1
ATOM 1500 C C . ASN A 1 184 ? 17.411 10.649 -53.908 1.00 59.00 184 ASN A C 1
ATOM 1502 O O . ASN A 1 184 ? 17.419 10.720 -55.135 1.00 59.00 184 ASN A O 1
ATOM 1506 N N . ILE A 1 185 ? 18.022 9.650 -53.263 1.00 57.03 185 ILE A N 1
ATOM 1507 C CA . ILE A 1 185 ? 18.695 8.542 -53.965 1.00 57.03 185 ILE A CA 1
ATOM 1508 C C . ILE A 1 185 ? 17.672 7.694 -54.743 1.00 57.03 185 ILE A C 1
ATOM 1510 O O . ILE A 1 185 ? 17.925 7.330 -55.890 1.00 57.03 185 ILE A O 1
ATOM 1514 N N . GLY A 1 186 ? 16.488 7.439 -54.174 1.00 53.91 186 GLY A N 1
ATOM 1515 C CA . GLY A 1 186 ? 15.398 6.734 -54.861 1.00 53.91 186 GLY A CA 1
ATOM 1516 C C . GLY A 1 186 ? 14.867 7.466 -56.102 1.00 53.91 186 GLY A C 1
ATOM 1517 O O . GLY A 1 186 ? 14.556 6.822 -57.104 1.00 53.91 186 GLY A O 1
ATOM 1518 N N . ASN A 1 187 ? 14.832 8.801 -56.081 1.00 52.19 187 ASN A N 1
ATOM 1519 C CA . ASN A 1 187 ? 14.412 9.617 -57.227 1.00 52.19 187 ASN A CA 1
ATOM 1520 C C . ASN A 1 187 ? 15.481 9.718 -58.330 1.00 52.19 187 ASN A C 1
ATOM 1522 O O . ASN A 1 187 ? 15.132 9.776 -59.505 1.00 52.19 187 ASN A O 1
ATOM 1526 N N . VAL A 1 188 ? 16.775 9.682 -57.990 1.00 51.72 188 VAL A N 1
ATOM 1527 C CA . VAL A 1 188 ? 17.863 9.647 -58.990 1.00 51.72 188 VAL A CA 1
ATOM 1528 C C . VAL A 1 188 ? 17.930 8.287 -59.699 1.00 51.72 188 VAL A C 1
ATOM 1530 O O . VAL A 1 188 ? 18.214 8.228 -60.891 1.00 51.72 188 VAL A O 1
ATOM 1533 N N . VAL A 1 189 ? 17.613 7.190 -59.001 1.00 53.84 189 VAL A N 1
ATOM 1534 C CA . VAL A 1 189 ? 17.631 5.825 -59.569 1.00 53.84 189 VAL A CA 1
ATOM 1535 C C . VAL A 1 189 ? 16.368 5.507 -60.392 1.00 53.84 189 VAL A C 1
ATOM 1537 O O . VAL A 1 189 ? 16.393 4.617 -61.239 1.00 53.84 189 VAL A O 1
ATOM 1540 N N . THR A 1 190 ? 15.268 6.243 -60.198 1.00 52.03 190 THR A N 1
ATOM 1541 C CA . THR A 1 190 ? 13.996 6.045 -60.928 1.00 52.03 190 THR A CA 1
ATOM 1542 C C . THR A 1 190 ? 13.764 7.030 -62.078 1.00 52.03 190 THR A C 1
ATOM 1544 O O . THR A 1 190 ? 12.714 6.972 -62.721 1.00 52.03 190 THR A O 1
ATOM 1547 N N . GLY A 1 191 ? 14.752 7.872 -62.403 1.00 46.88 191 GLY A N 1
ATOM 1548 C CA . GLY A 1 191 ? 14.768 8.711 -63.603 1.00 46.88 191 GLY A CA 1
ATOM 1549 C C . GLY A 1 191 ? 14.869 7.885 -64.889 1.00 46.88 191 GLY A C 1
ATOM 1550 O O . GLY A 1 191 ? 15.926 7.818 -65.508 1.00 46.88 191 GLY A O 1
ATOM 1551 N N . LYS A 1 192 ? 13.765 7.247 -65.287 1.00 41.97 192 LYS A N 1
ATOM 1552 C CA . LYS A 1 192 ? 13.552 6.746 -66.648 1.00 41.97 192 LYS A CA 1
ATOM 1553 C C . LYS A 1 192 ? 13.341 7.945 -67.577 1.00 41.97 192 LYS A C 1
ATOM 1555 O O . LYS A 1 192 ? 12.257 8.527 -67.583 1.00 41.97 192 LYS A O 1
ATOM 1560 N N . GLY A 1 193 ? 14.394 8.307 -68.308 1.00 37.09 193 GLY A N 1
ATOM 1561 C CA . GLY A 1 193 ? 14.271 8.821 -69.674 1.00 37.09 193 GLY A CA 1
ATOM 1562 C C . GLY A 1 193 ? 14.086 7.665 -70.647 1.00 37.09 193 GLY A C 1
ATOM 1563 O O . GLY A 1 193 ? 14.568 6.554 -70.322 1.00 37.09 193 GLY A O 1
#

Mean predicted aligned error: 16.61 Å

Nearest PDB structures (foldseek):
  2w8d-assembly1_A  TM=3.402E-01  e=4.806E+00  Bacillus subtilis

pLDDT: mean 80.07, std 14.09, range [37.09, 95.25]

Radius of gyration: 27.15 Å; Cα contacts (8 Å, |Δi|>4): 152; chains: 1; bounding box: 64×48×90 Å

Secondary structure (DSSP, 8-state):
------EEEEEEE---TTS-HHHHHHHHHHHHHHHHHS-TTSEEEEEEE------S--SS-TTT--S---SPPPHHHHHHHHHHHHTT---GGGSSPPPGGGS-S---TTT--S--------TTS-HHHHHHHHHHHHHHHT----HHHHHHHHHHHHHHHHHHHHHHHHHHHHHHHHHHHHHHHHHHHT---

Foldseek 3Di:
DDDDAAADEAEDDADEPPDDPVSNVVRLVVVVVVLVPDDPRHHYHYDYHQNFQLAQDCPPQVQAAARAAHDDGDPSNVVVSVSCVVSSHHDVLRVDHDDPVGRDPDDDPVVPPPPPPPPPPPPLQDPVLVVLVVVLVVLVVVVDPDPVSVVVNVVSVVCNVVRSVVSNVVVVVVVVVVVVVVVVVVVVVPPDD

InterPro domains:
  IPR027124 SWR1-complex protein 5/Craniofacial development protein 1/2 [PTHR23227] (7-125)
  IPR036691 Endonuclease/exonuclease/phosphatase superfamily [G3DSA:3.60.10.10] (2-130)
  IPR036691 Endonuclease/exonuclease/phosphatase superfamily [SSF56219] (4-97)

Solvent-accessible surface area (backbone atoms only — not comparable to full-atom values): 11620 Å² total; per-residue (Å²): 133,86,85,78,83,46,74,46,78,45,80,48,74,48,65,58,96,86,52,55,71,67,58,48,51,51,50,55,54,49,51,53,55,50,58,71,71,45,63,91,80,41,47,77,45,80,46,72,47,66,78,51,38,58,20,45,79,48,87,92,39,60,87,30,39,49,78,35,52,67,65,71,60,40,74,57,13,51,51,52,50,53,51,24,56,79,66,77,36,66,48,65,75,20,69,49,84,63,55,88,91,62,69,62,97,74,78,60,81,80,78,56,78,59,77,70,75,70,76,71,74,57,90,47,63,44,68,68,47,51,51,46,47,50,53,48,51,60,55,60,73,64,74,67,87,47,70,69,51,52,53,53,52,52,52,41,54,52,45,54,67,48,39,59,56,54,26,42,50,53,44,51,50,52,54,50,53,52,51,52,52,53,51,52,52,54,54,67,76,63,66,78,125

Organism: Adineta ricciae (NCBI:txid249248)

Sequence (193 aa):
MQHHLKITVIHVYAPTSASSEEDIEAFYSHIGKVITKTDKKDIILMAGDWNSEIGTENADWKSVMAKYRYDDRNERGKHLLEYATVHDLYICTTRFQQKPNGKWTWASPEKTATPAKGKTKKSWISEITLEIADEKRKLKEKNNASIQYTQQYQDLCRKVKKSPRQSKECWIQNQCEQAEKGLNIGNVVTGKG